Protein AF-A0A8J6M506-F1 (afdb_monomer)

Nearest PDB structures (foldseek):
  3pdk-assembly1_B  TM=7.468E-01  e=1.713E-12  Bacillus anthracis
  7olh-assembly1_B  TM=7.366E-01  e=2.379E-11  Bacillus subtilis subsp. subtilis str. 168
  1tuo-assembly1_A  TM=7.810E-01  e=6.161E-11  Thermus thermophilus
  5kl0-assembly1_A  TM=7.463E-01  e=9.641E-11  Xanthomonas citri pv. citri str. 306
  4hjh-assembly1_A  TM=6.359E-01  e=2.889E-07  Brucella melitensis bv. 1 str. 16M

Organism: NCBI:txid2763047

Foldseek 3Di:
DQLLLLLLQVCQVQAEEEEEEALPPPCPVSSVSSCNSSQQNLGEYEYENPQQFLLSQLVVLQVVQPQWYWYFYPVPDTDIFIAGNLSDGDDPVRVVVSVVSSVDPRDGGDHGHDYDYDYDPPLPVLLVLLVVLAADADADFDPAQEEEQQDDGSLSVSLQSNSVSNVHDYHNDDDAQHKYWYADDRQQFIWIAWNHRHTQDRLLLLLLLLLLCLVRVVQEAEAACVSHVQNQVLQVVSNHHYHHPVPNPPVSVNRHSVQSLNGGNSSSSSNLSSVCRRYVDTPVVSSVSTDDPPDDD

Sequence (297 aa):
MEKLAQLGFVLARRGRVGLARTPDGAGEDLVRACAGGVAAAGGRAELFPNLTSPVEGSWAARRWGLPALLFFDTEGPPRLHLFDRLGLPFAPEALGRLKEALSQPPAAGAEGGAWTVRHIPEGLWAGETARQLALGRSGPPWRHRQAAVPGDRGADRDLGRVLSALGWQVEERWRPGIPAFFTARGGFCLLAQDETGAPIPPERLLALVALIEMENGGGIVALPSVRAPWAAPAALCYGGQVLALERDGERARRLYAARPWLWSAPAAAGRICARMAASGERLSTLAGLVPQRAGTK

Solvent-accessible surface area (backbone atoms only — not comparable to full-atom values): 15334 Å² total; per-residue (Å²): 102,69,71,39,17,47,48,21,28,63,48,19,79,66,37,49,30,35,35,33,27,33,66,86,61,54,51,54,68,56,46,51,34,18,41,51,16,9,15,28,54,52,15,40,25,40,36,28,71,69,42,51,27,52,44,54,45,19,50,48,13,31,75,72,56,22,53,33,22,38,30,36,39,54,93,63,82,75,42,80,46,50,19,23,39,61,23,42,69,60,51,71,69,60,47,48,56,50,53,57,60,67,72,47,79,83,75,87,66,42,87,82,32,49,75,45,81,47,82,69,65,85,60,52,67,22,47,55,48,28,65,70,41,65,68,85,88,78,53,69,76,59,91,74,50,55,36,15,35,60,47,86,49,44,30,24,49,47,25,41,43,17,32,41,58,63,69,30,51,68,33,68,59,74,54,84,75,31,36,30,42,39,50,38,83,52,14,54,32,43,40,39,24,24,31,86,64,52,77,47,56,46,42,53,54,51,25,46,49,51,49,55,41,36,75,71,70,50,44,58,51,33,44,56,55,89,58,29,74,60,32,48,66,57,24,53,80,68,74,24,44,62,32,34,46,90,73,51,44,70,65,16,48,52,52,32,53,74,37,53,42,81,54,29,16,32,42,30,52,35,39,52,51,39,50,28,43,36,70,73,49,51,62,57,60,57,52,63,78,48,81,74,81,80,73,81,125

Mean predicted aligned error: 5.85 Å

Structure (mmCIF, N/CA/C/O backbone):
data_AF-A0A8J6M506-F1
#
_entry.id   AF-A0A8J6M506-F1
#
loop_
_atom_site.group_PDB
_atom_site.id
_atom_site.type_symbol
_atom_site.label_atom_id
_atom_site.label_alt_id
_atom_site.label_comp_id
_atom_site.label_asym_id
_atom_site.label_entity_id
_atom_site.label_seq_id
_atom_site.pdbx_PDB_ins_code
_atom_site.Cartn_x
_atom_site.Cartn_y
_atom_site.Cartn_z
_atom_site.occupancy
_atom_site.B_iso_or_equiv
_atom_site.auth_seq_id
_atom_site.auth_comp_id
_atom_site.auth_asym_id
_atom_site.auth_atom_id
_atom_site.pdbx_PDB_model_num
ATOM 1 N N . MET A 1 1 ? 22.101 12.128 -14.067 1.00 81.38 1 MET A N 1
ATOM 2 C CA . MET A 1 1 ? 21.364 11.671 -15.265 1.00 81.38 1 MET A CA 1
ATOM 3 C C . MET A 1 1 ? 21.894 10.345 -15.793 1.00 81.38 1 MET A C 1
ATOM 5 O O . MET A 1 1 ? 21.128 9.396 -15.843 1.00 81.38 1 MET A O 1
ATOM 9 N N . GLU A 1 2 ? 23.193 10.220 -16.069 1.00 85.31 2 GLU A N 1
ATOM 10 C CA . GLU A 1 2 ? 23.813 8.984 -16.586 1.00 85.31 2 GLU A CA 1
ATOM 11 C C . GLU A 1 2 ? 23.528 7.720 -15.748 1.00 85.31 2 GLU A C 1
ATOM 13 O O . GLU A 1 2 ? 23.028 6.730 -16.275 1.00 85.31 2 GLU A O 1
ATOM 18 N N . LYS A 1 3 ? 23.702 7.780 -14.418 1.00 89.38 3 LYS A N 1
ATOM 19 C CA . LYS A 1 3 ? 23.373 6.651 -13.520 1.00 89.38 3 LYS A CA 1
ATOM 20 C C . LYS A 1 3 ? 21.902 6.215 -13.574 1.00 89.38 3 LYS A C 1
ATOM 22 O O . LYS A 1 3 ? 21.607 5.054 -13.311 1.00 89.38 3 LYS A O 1
ATOM 27 N N . LEU A 1 4 ? 20.974 7.120 -13.899 1.00 91.50 4 LEU A N 1
ATOM 28 C CA . LEU A 1 4 ? 19.551 6.783 -14.039 1.00 91.50 4 LEU A CA 1
ATOM 29 C C . LEU A 1 4 ? 19.264 6.099 -15.373 1.00 91.50 4 LEU A C 1
ATOM 31 O O . LEU A 1 4 ? 18.500 5.139 -15.402 1.00 91.50 4 LEU A O 1
ATOM 35 N N . ALA A 1 5 ? 19.917 6.533 -16.452 1.00 92.06 5 ALA A N 1
ATOM 36 C CA . ALA A 1 5 ? 19.870 5.818 -17.722 1.00 92.06 5 ALA A CA 1
ATOM 37 C C . ALA A 1 5 ? 20.460 4.406 -17.572 1.00 92.06 5 ALA A C 1
ATOM 39 O O . ALA A 1 5 ? 19.829 3.422 -17.948 1.00 92.06 5 ALA A O 1
ATOM 40 N N . GLN A 1 6 ? 21.609 4.269 -16.908 1.00 93.31 6 GLN A N 1
ATOM 41 C CA . GLN A 1 6 ? 22.188 2.957 -16.620 1.00 93.31 6 GLN A CA 1
ATOM 42 C C . GLN A 1 6 ? 21.270 2.090 -15.744 1.00 93.31 6 GLN A C 1
ATOM 44 O O . GLN A 1 6 ? 21.128 0.893 -15.987 1.00 93.31 6 GLN A O 1
ATOM 49 N N . LEU A 1 7 ? 20.602 2.682 -14.750 1.00 94.62 7 LEU A N 1
ATOM 50 C CA . LEU A 1 7 ? 19.608 1.985 -13.937 1.00 94.62 7 LEU A CA 1
ATOM 51 C C . LEU A 1 7 ? 18.464 1.431 -14.793 1.00 94.62 7 LEU A C 1
ATOM 53 O O . LEU A 1 7 ? 18.146 0.246 -14.682 1.00 94.62 7 LEU A O 1
ATOM 57 N N . GLY A 1 8 ? 17.893 2.254 -15.674 1.00 94.25 8 GLY A N 1
ATOM 58 C CA . GLY A 1 8 ? 16.881 1.816 -16.633 1.00 94.25 8 GLY A CA 1
ATOM 59 C C . GLY A 1 8 ? 17.377 0.674 -17.520 1.00 94.25 8 GLY A C 1
ATOM 60 O O . GLY A 1 8 ? 16.713 -0.356 -17.637 1.00 94.25 8 GLY A O 1
ATOM 61 N N . PHE A 1 9 ? 18.592 0.806 -18.052 1.00 93.50 9 PHE A N 1
ATOM 62 C CA . PHE A 1 9 ? 19.234 -0.201 -18.895 1.00 93.50 9 PHE A CA 1
ATOM 63 C C . PHE A 1 9 ? 19.391 -1.553 -18.180 1.00 93.50 9 PHE A C 1
ATOM 65 O O . PHE A 1 9 ? 19.024 -2.606 -18.704 1.00 93.50 9 PHE A O 1
ATOM 72 N N . VAL A 1 10 ? 19.891 -1.546 -16.940 1.00 94.12 10 VAL A N 1
ATOM 73 C CA . VAL A 1 10 ? 20.062 -2.765 -16.133 1.00 94.12 10 VAL A CA 1
ATOM 74 C C . VAL A 1 10 ? 18.712 -3.400 -15.788 1.00 94.12 10 VAL A C 1
ATOM 76 O O . VAL A 1 10 ? 18.588 -4.627 -15.760 1.00 94.12 10 VAL A O 1
ATOM 79 N N . LEU A 1 11 ? 17.690 -2.590 -15.509 1.00 94.38 11 LEU A N 1
ATOM 80 C CA . LEU A 1 11 ? 16.358 -3.080 -15.159 1.00 94.38 11 LEU A CA 1
ATOM 81 C C . LEU A 1 11 ? 15.598 -3.655 -16.351 1.00 94.38 11 LEU A C 1
ATOM 83 O O . LEU A 1 11 ? 14.856 -4.615 -16.157 1.00 94.38 11 LEU A O 1
ATOM 87 N N . ALA A 1 12 ? 15.827 -3.152 -17.564 1.00 92.81 12 ALA A N 1
ATOM 88 C CA . ALA A 1 12 ? 15.213 -3.670 -18.786 1.00 92.81 12 ALA A CA 1
ATOM 89 C C . ALA A 1 12 ? 15.485 -5.167 -19.012 1.00 92.81 12 ALA A C 1
ATOM 91 O O . ALA A 1 12 ? 14.628 -5.887 -19.519 1.00 92.81 12 ALA A O 1
ATOM 92 N N . ARG A 1 13 ? 16.630 -5.678 -18.535 1.00 88.44 13 ARG A N 1
ATOM 93 C CA . ARG A 1 13 ? 16.960 -7.117 -18.561 1.00 88.44 13 ARG A CA 1
ATOM 94 C C . ARG A 1 13 ? 15.989 -7.983 -17.750 1.00 88.44 13 ARG A C 1
ATOM 96 O O . ARG A 1 13 ? 15.942 -9.192 -17.937 1.00 88.44 13 ARG A O 1
ATOM 103 N N . ARG A 1 14 ? 15.224 -7.382 -16.831 1.00 85.88 14 ARG A N 1
ATOM 104 C CA . ARG A 1 14 ? 14.188 -8.057 -16.032 1.00 85.88 14 ARG A CA 1
ATOM 105 C C . ARG A 1 14 ? 12.814 -8.045 -16.709 1.00 85.88 14 ARG A C 1
ATOM 107 O O . ARG A 1 14 ? 11.896 -8.672 -16.186 1.00 85.88 14 ARG A O 1
ATOM 114 N N . GLY A 1 15 ? 12.662 -7.347 -17.836 1.00 89.50 15 GLY A N 1
ATOM 115 C CA . GLY A 1 15 ? 11.413 -7.204 -18.580 1.00 89.50 15 GLY A CA 1
ATOM 116 C C . GLY A 1 15 ? 10.903 -5.762 -18.603 1.00 89.50 15 GLY A C 1
ATOM 117 O O . GLY A 1 15 ? 11.676 -4.813 -18.706 1.00 89.50 15 GLY A O 1
ATOM 118 N N . ARG A 1 16 ? 9.576 -5.600 -18.531 1.00 93.81 16 ARG A N 1
ATOM 119 C CA . ARG A 1 16 ? 8.918 -4.283 -18.539 1.00 93.81 16 ARG A CA 1
ATOM 120 C C . ARG A 1 16 ? 9.270 -3.492 -17.279 1.00 93.81 16 ARG A C 1
ATOM 122 O O . ARG A 1 16 ? 9.215 -4.043 -16.180 1.00 93.81 16 ARG A O 1
ATOM 129 N N . VAL A 1 17 ? 9.575 -2.208 -17.438 1.00 97.12 17 VAL A N 1
ATOM 130 C CA . VAL A 1 17 ? 9.920 -1.315 -16.323 1.00 97.12 17 VAL A CA 1
ATOM 131 C C . VAL A 1 17 ? 8.854 -0.235 -16.195 1.00 97.12 17 VAL A C 1
ATOM 133 O O . VAL A 1 17 ? 8.647 0.544 -17.121 1.00 97.12 17 VAL A O 1
ATOM 136 N N . GLY A 1 18 ? 8.1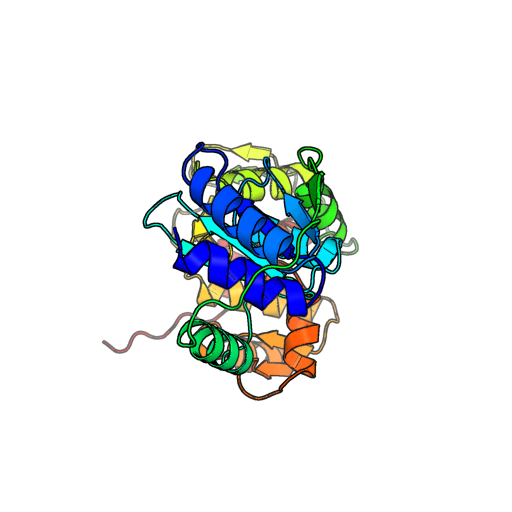74 -0.194 -15.052 1.00 97.75 18 GLY A N 1
ATOM 137 C CA . GLY A 1 18 ? 7.272 0.899 -14.704 1.00 97.75 18 GLY A CA 1
ATOM 138 C C . GLY A 1 18 ? 8.052 2.110 -14.212 1.00 97.75 18 GLY A C 1
ATOM 139 O O . GLY A 1 18 ? 8.976 1.959 -13.415 1.00 97.75 18 GLY A O 1
ATOM 140 N N . LEU A 1 19 ? 7.679 3.303 -14.657 1.00 97.69 19 LEU A N 1
ATOM 141 C CA . LEU A 1 19 ? 8.293 4.557 -14.238 1.00 97.69 19 LEU A CA 1
ATOM 142 C C . LEU A 1 19 ? 7.203 5.543 -13.839 1.00 97.69 19 LEU A C 1
ATOM 144 O O . LEU A 1 19 ? 6.271 5.794 -14.599 1.00 97.69 19 LEU A O 1
ATOM 148 N N . ALA A 1 20 ? 7.335 6.095 -12.645 1.00 96.69 20 ALA A N 1
ATOM 149 C CA . ALA A 1 20 ? 6.381 7.008 -12.049 1.00 96.69 20 ALA A CA 1
ATOM 150 C C . ALA A 1 20 ? 7.114 8.088 -11.263 1.00 96.69 20 ALA A C 1
ATOM 152 O O . ALA A 1 20 ? 8.260 7.906 -10.845 1.00 96.69 20 ALA A O 1
ATOM 153 N N . ARG A 1 21 ? 6.431 9.196 -11.025 1.00 94.69 21 ARG A N 1
ATOM 154 C CA . ARG A 1 21 ? 6.917 10.284 -10.184 1.00 94.69 21 ARG A CA 1
ATOM 155 C C . ARG A 1 21 ? 5.759 10.899 -9.424 1.00 94.69 21 ARG A C 1
ATOM 157 O O . ARG A 1 21 ? 4.606 10.724 -9.815 1.00 94.69 21 ARG A O 1
ATOM 164 N N . THR A 1 22 ? 6.087 11.675 -8.406 1.00 91.81 22 THR A N 1
ATOM 165 C CA . THR A 1 22 ? 5.151 12.626 -7.819 1.00 91.81 22 THR A CA 1
ATOM 166 C C . THR A 1 22 ? 4.571 13.561 -8.908 1.00 91.81 22 THR A C 1
ATOM 168 O O . THR A 1 22 ? 5.284 13.945 -9.844 1.00 91.81 22 THR A O 1
ATOM 171 N N . PRO A 1 23 ? 3.280 13.947 -8.838 1.00 86.62 23 PRO A N 1
ATOM 172 C CA . PRO A 1 23 ? 2.633 14.780 -9.860 1.00 86.62 23 PRO A CA 1
ATOM 173 C C . PRO A 1 23 ? 3.100 16.243 -9.956 1.00 86.62 23 PRO A C 1
ATOM 175 O O . PRO A 1 23 ? 2.664 16.938 -10.867 1.00 86.62 23 PRO A O 1
ATOM 178 N N . ASP A 1 24 ? 3.990 16.710 -9.081 1.00 82.00 24 ASP A N 1
ATOM 179 C CA . ASP A 1 24 ? 4.471 18.103 -8.975 1.00 82.00 24 ASP A CA 1
ATOM 180 C C . ASP A 1 24 ? 5.353 18.579 -10.154 1.00 82.00 24 ASP A C 1
ATOM 182 O O . ASP A 1 24 ? 5.778 19.731 -10.198 1.00 82.00 24 ASP A O 1
ATOM 186 N N . GLY A 1 25 ? 5.637 17.695 -11.114 1.00 71.88 25 GLY A N 1
ATOM 187 C CA . GLY A 1 25 ? 6.499 17.959 -12.268 1.00 71.88 25 GLY A CA 1
ATOM 188 C C . GLY A 1 25 ? 7.984 17.753 -11.971 1.00 71.88 25 GLY A C 1
ATOM 189 O O . GLY A 1 25 ? 8.774 17.560 -12.899 1.00 71.88 25 GLY A O 1
ATOM 190 N N . ALA A 1 26 ? 8.369 17.701 -10.695 1.00 80.44 26 ALA A N 1
ATOM 191 C CA . ALA A 1 26 ? 9.720 17.365 -10.303 1.00 80.44 26 ALA A CA 1
ATOM 192 C C . ALA A 1 26 ? 9.977 15.879 -10.606 1.00 80.44 26 ALA A C 1
ATOM 194 O O . ALA A 1 26 ? 9.163 14.993 -10.358 1.00 80.44 26 ALA A O 1
ATOM 195 N N . GLY A 1 27 ? 11.120 15.591 -11.224 1.00 84.38 27 GLY A N 1
ATOM 196 C CA . GLY A 1 27 ? 11.485 14.224 -11.596 1.00 84.38 27 GLY A CA 1
ATOM 197 C C . GLY A 1 27 ? 11.044 13.771 -12.989 1.00 84.38 27 GLY A C 1
ATOM 198 O O . GLY A 1 27 ? 11.353 12.639 -13.355 1.00 84.38 27 GLY A O 1
ATOM 199 N N . GLU A 1 28 ? 10.404 14.625 -13.797 1.00 89.50 28 GLU A N 1
ATOM 200 C CA . GLU A 1 28 ? 10.092 14.316 -15.205 1.00 89.50 28 GLU A CA 1
ATOM 201 C C . GLU A 1 28 ? 11.362 13.946 -15.989 1.00 89.50 28 GLU A C 1
ATOM 203 O O . GLU A 1 28 ? 11.417 12.909 -16.652 1.00 89.50 28 GLU A O 1
ATOM 208 N N . ASP A 1 29 ? 12.429 14.728 -15.824 1.00 91.56 29 ASP A N 1
ATOM 209 C CA . ASP A 1 29 ? 13.726 14.435 -16.434 1.00 91.56 29 ASP A CA 1
ATOM 210 C C . ASP A 1 29 ? 14.308 13.107 -15.928 1.00 91.56 29 ASP A C 1
ATOM 212 O O . ASP A 1 29 ? 14.870 12.335 -16.705 1.00 91.56 29 ASP A O 1
ATOM 216 N N . LEU A 1 30 ? 14.133 12.791 -14.639 1.00 92.94 30 LEU A N 1
ATOM 217 C CA . LEU A 1 30 ? 14.613 11.539 -14.040 1.00 92.94 30 LEU A CA 1
ATOM 218 C C . LEU A 1 30 ? 13.893 10.326 -14.646 1.00 92.94 30 LEU A C 1
ATOM 220 O O . LEU A 1 30 ? 14.539 9.331 -14.989 1.00 92.94 30 LEU A O 1
ATOM 224 N N . VAL A 1 31 ? 12.572 10.436 -14.827 1.00 94.31 31 VAL A N 1
ATOM 225 C CA . VAL A 1 31 ? 11.744 9.443 -15.520 1.00 94.31 31 VAL A CA 1
ATOM 226 C C . VAL A 1 31 ? 12.216 9.281 -16.961 1.00 94.31 31 VAL A C 1
ATOM 228 O O . VAL A 1 31 ? 12.482 8.155 -17.378 1.00 94.31 31 VAL A O 1
ATOM 231 N N . ARG A 1 32 ? 12.394 10.380 -17.705 1.00 92.38 32 ARG A N 1
ATOM 232 C CA . ARG A 1 32 ? 12.842 10.348 -19.107 1.00 92.38 32 ARG A CA 1
ATOM 233 C C . ARG A 1 32 ? 14.228 9.739 -19.267 1.00 92.38 32 ARG A C 1
ATOM 235 O O . ARG A 1 32 ? 14.414 8.906 -20.148 1.00 92.38 32 ARG A O 1
ATOM 242 N N . ALA A 1 33 ? 15.180 10.088 -18.404 1.00 93.56 33 ALA A N 1
ATOM 243 C CA . ALA A 1 33 ? 16.519 9.505 -18.429 1.00 93.56 33 ALA A CA 1
ATOM 244 C C . ALA A 1 33 ? 16.484 7.995 -18.184 1.00 93.56 33 ALA A C 1
ATOM 246 O O . ALA A 1 33 ? 17.113 7.234 -18.919 1.00 93.56 33 ALA A O 1
ATOM 247 N N . CYS A 1 34 ? 15.716 7.551 -17.186 1.00 95.06 34 CYS A N 1
ATOM 248 C CA . CYS A 1 34 ? 15.547 6.129 -16.911 1.00 95.06 34 CYS A CA 1
ATOM 249 C C . CYS A 1 34 ? 14.865 5.409 -18.083 1.00 95.06 34 CYS A C 1
ATOM 251 O O . CYS A 1 34 ? 15.326 4.355 -18.515 1.00 95.06 34 CYS A O 1
ATOM 253 N N . ALA A 1 35 ? 13.815 6.002 -18.652 1.00 94.44 35 ALA A N 1
ATOM 254 C CA . ALA A 1 35 ? 13.093 5.437 -19.782 1.00 94.44 35 ALA A CA 1
ATOM 255 C C . ALA A 1 35 ? 13.963 5.344 -21.043 1.00 94.44 35 ALA A C 1
ATOM 257 O O . ALA A 1 35 ? 13.924 4.327 -21.730 1.00 94.44 35 ALA A O 1
ATOM 258 N N . GLY A 1 36 ? 14.801 6.352 -21.304 1.00 92.00 36 GLY A N 1
ATOM 259 C CA . GLY A 1 36 ? 15.803 6.319 -22.370 1.00 92.00 36 GLY A CA 1
ATOM 260 C C . GLY A 1 36 ? 16.810 5.187 -22.170 1.00 92.00 36 GLY A C 1
ATOM 261 O O . GLY A 1 36 ? 17.117 4.464 -23.110 1.00 92.00 36 GLY A O 1
ATOM 262 N N . GLY A 1 37 ? 17.242 4.954 -20.929 1.00 92.75 37 GLY A N 1
ATOM 263 C CA . GLY A 1 37 ? 18.063 3.801 -20.566 1.00 92.75 37 GLY A CA 1
ATOM 264 C C . GLY A 1 37 ? 17.389 2.451 -20.814 1.00 92.75 37 GLY A C 1
ATOM 265 O O . GLY A 1 37 ? 18.001 1.540 -21.367 1.00 92.75 37 GLY A O 1
ATOM 266 N N . VAL A 1 38 ? 16.110 2.326 -20.443 1.00 94.56 38 VAL A N 1
ATOM 267 C CA . VAL A 1 38 ? 15.300 1.133 -20.742 1.00 94.56 38 VAL A CA 1
ATOM 268 C C . VAL A 1 38 ? 15.200 0.921 -22.251 1.00 94.56 38 VAL A C 1
ATOM 270 O O . VAL A 1 38 ? 15.385 -0.200 -22.723 1.00 94.56 38 VAL A O 1
ATOM 273 N N . ALA A 1 39 ? 14.936 1.989 -23.005 1.00 91.25 39 ALA A N 1
ATOM 274 C CA . ALA A 1 39 ? 14.801 1.924 -24.450 1.00 91.25 39 ALA A CA 1
ATOM 275 C C . ALA A 1 39 ? 16.125 1.542 -25.133 1.00 91.25 39 ALA A C 1
ATOM 277 O O . ALA A 1 39 ? 16.133 0.686 -26.013 1.00 91.25 39 ALA A O 1
ATOM 278 N N . ALA A 1 40 ? 17.248 2.091 -24.665 1.00 90.62 40 ALA A N 1
ATOM 279 C CA . ALA A 1 40 ? 18.587 1.746 -25.135 1.00 90.62 40 ALA A CA 1
ATOM 280 C C . ALA A 1 40 ? 18.975 0.288 -24.835 1.00 90.62 40 ALA A C 1
ATOM 282 O O . ALA A 1 40 ? 19.872 -0.247 -25.466 1.00 90.62 40 ALA A O 1
ATOM 283 N N . ALA A 1 41 ? 18.321 -0.390 -23.892 1.00 90.75 41 ALA A N 1
ATOM 284 C CA . ALA A 1 41 ? 18.497 -1.829 -23.679 1.00 90.75 41 ALA A CA 1
ATOM 285 C C . ALA A 1 41 ? 17.589 -2.697 -24.575 1.00 90.75 41 ALA A C 1
ATOM 287 O O . ALA A 1 41 ? 17.525 -3.910 -24.373 1.00 90.75 41 ALA A O 1
ATOM 288 N N . GLY A 1 42 ? 16.827 -2.098 -25.501 1.00 88.81 42 GLY A N 1
ATOM 289 C CA . GLY A 1 42 ? 15.757 -2.776 -26.245 1.00 88.81 42 GLY A CA 1
ATOM 290 C C . GLY A 1 42 ? 14.546 -3.145 -25.373 1.00 88.81 42 GLY A C 1
ATOM 291 O O . GLY A 1 42 ? 13.715 -3.968 -25.757 1.00 88.81 42 GLY A O 1
ATOM 292 N N . GLY A 1 43 ? 14.454 -2.573 -24.169 1.00 90.50 43 GLY A N 1
ATOM 293 C CA . GLY A 1 43 ? 13.386 -2.829 -23.212 1.00 90.50 43 GLY A CA 1
ATOM 294 C C . GLY A 1 43 ? 12.095 -2.069 -23.516 1.00 90.50 43 GLY A C 1
ATOM 295 O O . GLY A 1 43 ? 11.996 -1.276 -24.454 1.00 90.50 43 GLY A O 1
ATOM 296 N N . ARG A 1 44 ? 11.086 -2.299 -22.666 1.00 93.19 44 ARG A N 1
ATOM 297 C CA . ARG A 1 44 ? 9.798 -1.592 -22.705 1.00 93.19 44 ARG A CA 1
ATOM 298 C C . ARG A 1 44 ? 9.576 -0.822 -21.409 1.00 93.19 44 ARG A C 1
ATOM 300 O O . ARG A 1 44 ? 9.511 -1.435 -20.339 1.00 93.19 44 ARG A O 1
ATOM 307 N N . ALA A 1 45 ? 9.435 0.495 -21.515 1.00 95.31 45 ALA A N 1
ATOM 308 C CA . ALA A 1 45 ? 9.095 1.362 -20.390 1.00 95.31 45 ALA A CA 1
ATOM 309 C C . ALA A 1 45 ? 7.583 1.652 -20.361 1.00 95.31 45 ALA A C 1
ATOM 311 O O . ALA A 1 45 ? 7.005 2.050 -21.371 1.00 95.31 45 ALA A O 1
ATOM 312 N N . GLU A 1 46 ? 6.941 1.486 -19.206 1.00 96.25 46 GLU A N 1
ATOM 313 C CA . GLU A 1 46 ? 5.559 1.923 -18.966 1.00 96.25 46 GLU A CA 1
ATOM 314 C C . GLU A 1 46 ? 5.586 3.168 -18.067 1.00 96.25 46 GLU A C 1
ATOM 316 O O . GLU A 1 46 ? 5.975 3.086 -16.904 1.00 96.25 46 GLU A O 1
ATOM 321 N N . LEU A 1 47 ? 5.208 4.326 -18.610 1.00 96.25 47 LEU A N 1
ATOM 322 C CA . LEU A 1 47 ? 5.165 5.597 -17.890 1.00 96.25 47 LEU A CA 1
ATOM 323 C C . LEU A 1 47 ? 3.801 5.778 -17.224 1.00 96.25 47 LEU A C 1
ATOM 325 O O . LEU A 1 47 ? 2.770 5.673 -17.886 1.00 96.25 47 LEU A O 1
ATOM 329 N N . PHE A 1 48 ? 3.806 6.105 -15.938 1.00 95.88 48 PHE A N 1
ATOM 330 C CA . PHE A 1 48 ? 2.619 6.348 -15.127 1.00 95.88 48 PHE A CA 1
ATOM 331 C C . PHE A 1 48 ? 2.621 7.807 -14.646 1.00 95.88 48 PHE A C 1
ATOM 333 O O . PHE A 1 48 ? 3.133 8.096 -13.562 1.00 95.88 48 PHE A O 1
ATOM 340 N N . PRO A 1 49 ? 2.099 8.752 -15.449 1.00 92.44 49 PRO A N 1
ATOM 341 C CA . PRO A 1 49 ? 2.255 10.183 -15.188 1.00 92.44 49 PRO A CA 1
ATOM 342 C C . PRO A 1 49 ? 1.378 10.700 -14.042 1.00 92.44 49 PRO A C 1
ATOM 344 O O . PRO A 1 49 ? 1.614 11.797 -13.548 1.00 92.44 49 PRO A O 1
ATOM 347 N N . ASN A 1 50 ? 0.350 9.945 -13.650 1.00 92.38 50 ASN A N 1
ATOM 348 C CA . ASN A 1 50 ? -0.695 10.410 -12.745 1.00 92.38 50 ASN A CA 1
ATOM 349 C C . ASN A 1 50 ? -0.823 9.587 -11.457 1.00 92.38 50 ASN A C 1
ATOM 351 O O . ASN A 1 50 ? -1.854 9.674 -10.795 1.00 92.38 50 ASN A O 1
ATOM 355 N N . LEU A 1 51 ? 0.203 8.805 -11.105 1.00 94.00 51 LEU A N 1
ATOM 356 C CA . LEU A 1 51 ? 0.273 8.205 -9.773 1.00 94.00 51 LEU A CA 1
ATOM 357 C C . LEU A 1 51 ? 0.589 9.289 -8.747 1.00 94.00 51 LEU A C 1
ATOM 359 O O . LEU A 1 51 ? 1.498 10.093 -8.944 1.00 94.00 51 LEU A O 1
ATOM 363 N N . THR A 1 52 ? -0.150 9.309 -7.646 1.00 91.19 52 THR A N 1
ATOM 364 C CA . THR A 1 52 ? -0.063 10.380 -6.653 1.00 91.19 52 THR A CA 1
ATOM 365 C C . THR A 1 52 ? 0.934 10.093 -5.547 1.00 91.19 52 THR A C 1
ATOM 367 O O . THR A 1 52 ? 1.393 11.035 -4.908 1.00 91.19 52 THR A O 1
ATOM 370 N N . SER A 1 53 ? 1.291 8.830 -5.305 1.00 94.12 53 SER A N 1
ATOM 371 C CA . SER A 1 53 ? 2.145 8.456 -4.175 1.00 94.12 53 SER A CA 1
ATOM 372 C C . SER A 1 53 ? 2.967 7.177 -4.396 1.00 94.12 53 SER A C 1
ATOM 374 O O . SER A 1 53 ? 2.596 6.318 -5.205 1.00 94.12 53 SER A O 1
ATOM 376 N N . PRO A 1 54 ? 4.062 6.976 -3.630 1.00 96.00 54 PRO A N 1
ATOM 377 C CA . PRO A 1 54 ? 4.844 5.740 -3.691 1.00 96.00 54 PRO A CA 1
ATOM 378 C C . PRO A 1 54 ? 4.040 4.472 -3.377 1.00 96.00 54 PRO A C 1
ATOM 380 O O . PRO A 1 54 ? 4.262 3.430 -3.993 1.00 96.00 54 PRO A O 1
ATOM 383 N N . VAL A 1 55 ? 3.104 4.532 -2.427 1.00 96.25 55 VAL A N 1
ATOM 384 C CA . VAL A 1 55 ? 2.238 3.395 -2.078 1.00 96.25 55 VAL A CA 1
ATOM 385 C C . VAL A 1 55 ? 1.244 3.044 -3.194 1.00 96.25 55 VAL A C 1
ATOM 387 O O . VAL A 1 55 ? 0.978 1.861 -3.411 1.00 96.25 55 VAL A O 1
ATOM 390 N N . GLU A 1 56 ? 0.772 4.024 -3.969 1.00 95.75 56 GLU A N 1
ATOM 391 C CA . GLU A 1 56 ? 0.003 3.751 -5.186 1.00 95.75 56 GLU A CA 1
ATOM 392 C C . GLU A 1 56 ? 0.896 3.104 -6.256 1.00 95.75 56 GLU A C 1
ATOM 394 O O . GLU A 1 56 ? 0.494 2.137 -6.902 1.00 95.75 56 GLU A O 1
ATOM 399 N N . GLY A 1 57 ? 2.152 3.549 -6.380 1.00 96.50 57 GLY A N 1
ATOM 400 C CA . GLY A 1 57 ? 3.165 2.901 -7.223 1.00 96.50 57 GLY A CA 1
ATOM 401 C C . GLY A 1 57 ? 3.417 1.434 -6.856 1.00 96.50 57 GLY A C 1
ATOM 402 O O . GLY A 1 57 ? 3.537 0.580 -7.735 1.00 96.50 57 GLY A O 1
ATOM 403 N N . SER A 1 58 ? 3.426 1.112 -5.563 1.00 96.94 58 SER A N 1
ATOM 404 C CA . SER A 1 58 ? 3.489 -0.267 -5.064 1.00 96.94 58 SER A CA 1
ATOM 405 C C . SER A 1 58 ? 2.276 -1.099 -5.509 1.00 96.94 58 SER A C 1
ATOM 407 O O . SER A 1 58 ? 2.445 -2.200 -6.045 1.00 96.94 58 SER A O 1
ATOM 409 N N . TRP A 1 59 ? 1.056 -0.566 -5.372 1.00 96.19 59 TRP A N 1
ATOM 410 C CA . TRP A 1 59 ? -0.151 -1.221 -5.891 1.00 96.19 59 TRP A CA 1
ATOM 411 C C . TRP A 1 59 ? -0.096 -1.401 -7.413 1.00 96.19 59 TRP A C 1
ATOM 413 O O . TRP A 1 59 ? -0.397 -2.491 -7.903 1.00 96.19 59 TRP A O 1
ATOM 423 N N . ALA A 1 60 ? 0.346 -0.382 -8.152 1.00 96.38 60 ALA A N 1
ATOM 424 C CA . ALA A 1 60 ? 0.484 -0.420 -9.602 1.00 96.38 60 ALA A CA 1
ATOM 425 C C . ALA A 1 60 ? 1.436 -1.541 -10.047 1.00 96.38 60 ALA A C 1
ATOM 427 O O . ALA A 1 60 ? 1.083 -2.371 -10.890 1.00 96.38 60 ALA A O 1
ATOM 428 N N . ALA A 1 61 ? 2.613 -1.630 -9.423 1.00 96.75 61 ALA A N 1
ATOM 429 C CA . ALA A 1 61 ? 3.590 -2.675 -9.709 1.00 96.75 61 ALA A CA 1
ATOM 430 C C . ALA A 1 61 ? 2.979 -4.080 -9.587 1.00 96.75 61 ALA A C 1
ATOM 432 O O . ALA A 1 61 ? 3.122 -4.902 -10.495 1.00 96.75 61 ALA A O 1
ATOM 433 N N . ARG A 1 62 ? 2.217 -4.325 -8.511 1.00 95.38 62 ARG A N 1
ATOM 434 C CA . ARG A 1 62 ? 1.505 -5.590 -8.285 1.00 95.38 62 ARG A CA 1
ATOM 435 C C . ARG A 1 62 ? 0.375 -5.811 -9.291 1.00 95.38 62 ARG A C 1
ATOM 437 O O . ARG A 1 62 ? 0.258 -6.904 -9.838 1.00 95.38 62 ARG A O 1
ATOM 444 N N . ARG A 1 63 ? -0.456 -4.796 -9.542 1.00 94.38 63 ARG A N 1
ATOM 445 C CA . ARG A 1 63 ? -1.631 -4.879 -10.424 1.00 94.38 63 ARG A CA 1
ATOM 446 C C . ARG A 1 63 ? -1.266 -5.293 -11.844 1.00 94.38 63 ARG A C 1
ATOM 448 O O . ARG A 1 63 ? -1.960 -6.116 -12.433 1.00 94.38 63 ARG A O 1
ATOM 455 N N . TRP A 1 64 ? -0.190 -4.728 -12.383 1.00 94.75 64 TRP A N 1
ATOM 456 C CA . TRP A 1 64 ? 0.272 -5.023 -13.743 1.00 94.75 64 TRP A CA 1
ATOM 457 C C . TRP A 1 64 ? 1.386 -6.077 -13.797 1.00 94.75 64 TRP A C 1
ATOM 459 O O . TRP A 1 64 ? 1.892 -6.377 -14.882 1.00 94.75 64 TRP A O 1
ATOM 469 N N . GLY A 1 65 ? 1.755 -6.659 -12.649 1.00 95.00 65 GLY A N 1
ATOM 470 C CA . GLY A 1 65 ? 2.798 -7.679 -12.547 1.00 95.00 65 GLY A CA 1
ATOM 471 C C . GLY A 1 65 ? 4.148 -7.194 -13.077 1.00 95.00 65 GLY A C 1
ATOM 472 O O . GLY A 1 65 ? 4.849 -7.946 -13.756 1.00 95.00 65 GLY A O 1
ATOM 473 N N . LEU A 1 66 ? 4.488 -5.926 -12.831 1.00 96.25 66 LEU A N 1
ATOM 474 C CA . LEU A 1 66 ? 5.709 -5.307 -13.337 1.00 96.25 66 LEU A CA 1
ATOM 475 C C . LEU A 1 66 ? 6.927 -5.868 -12.589 1.00 96.25 66 LEU A C 1
ATOM 477 O O . LEU A 1 66 ? 6.986 -5.757 -11.366 1.00 96.25 66 LEU A O 1
ATOM 481 N N . PRO A 1 67 ? 7.928 -6.442 -13.283 1.00 95.50 67 PRO A N 1
ATOM 482 C CA . PRO A 1 67 ? 9.152 -6.928 -12.642 1.00 95.50 67 PRO A CA 1
ATOM 483 C C . PRO A 1 67 ? 9.894 -5.858 -11.835 1.00 95.50 67 PRO A C 1
ATOM 485 O O . PRO A 1 67 ? 10.544 -6.185 -10.840 1.00 95.50 67 PRO A O 1
ATOM 488 N N . ALA A 1 68 ? 9.798 -4.601 -12.273 1.00 97.06 68 ALA A N 1
ATOM 489 C CA . ALA A 1 68 ? 10.317 -3.434 -11.582 1.00 97.06 68 ALA A CA 1
ATOM 490 C C . ALA A 1 68 ? 9.411 -2.224 -11.846 1.00 97.06 68 ALA A C 1
ATOM 492 O O . ALA A 1 68 ? 9.085 -1.945 -13.000 1.00 97.06 68 ALA A O 1
ATOM 493 N N . LEU A 1 69 ? 9.060 -1.484 -10.797 1.00 97.88 69 LEU A N 1
ATOM 494 C CA . LEU A 1 69 ? 8.504 -0.136 -10.898 1.00 97.88 69 LEU A CA 1
ATOM 495 C C . LEU A 1 69 ? 9.351 0.828 -10.073 1.00 97.88 69 LEU A C 1
ATOM 497 O O . LEU A 1 69 ? 9.647 0.556 -8.908 1.00 97.88 69 LEU A O 1
ATOM 501 N N . LEU A 1 70 ? 9.738 1.943 -10.686 1.00 97.56 70 LEU A N 1
ATOM 502 C CA . LEU A 1 70 ? 10.476 3.019 -10.042 1.00 97.56 70 LEU A CA 1
ATOM 503 C C . LEU A 1 70 ? 9.526 4.179 -9.803 1.00 97.56 70 LEU A C 1
ATOM 505 O O . LEU A 1 70 ? 8.872 4.639 -10.736 1.00 97.56 70 LEU A O 1
ATOM 509 N N . PHE A 1 71 ? 9.485 4.653 -8.564 1.00 97.06 71 PHE A N 1
ATOM 510 C CA . PHE A 1 71 ? 8.748 5.853 -8.199 1.00 97.06 71 PHE A CA 1
ATOM 511 C C . PHE A 1 71 ? 9.728 6.905 -7.682 1.00 97.06 71 PHE A C 1
ATOM 513 O O . PHE A 1 71 ? 10.401 6.687 -6.669 1.00 97.06 71 PHE A O 1
ATOM 520 N N . PHE A 1 72 ? 9.819 8.026 -8.394 1.00 95.69 72 PHE A N 1
ATOM 521 C CA . PHE A 1 72 ? 10.580 9.200 -7.980 1.00 95.69 72 PHE A CA 1
ATOM 522 C C . PHE A 1 72 ? 9.705 10.059 -7.066 1.00 95.69 72 PHE A C 1
ATOM 524 O O . PHE A 1 72 ? 8.813 10.760 -7.534 1.00 95.69 72 PHE A O 1
ATOM 531 N N . ASP A 1 73 ? 9.943 9.953 -5.762 1.00 93.81 73 ASP A N 1
ATOM 532 C CA . ASP A 1 73 ? 9.230 10.713 -4.743 1.00 93.81 73 ASP A CA 1
ATOM 533 C C . ASP A 1 73 ? 9.964 12.025 -4.472 1.00 93.81 73 ASP A C 1
ATOM 535 O O . ASP A 1 73 ? 11.091 12.024 -3.968 1.00 93.81 73 ASP A O 1
ATOM 539 N N . THR A 1 74 ? 9.329 13.133 -4.830 1.00 90.00 74 THR A N 1
ATOM 540 C CA . THR A 1 74 ? 9.808 14.502 -4.599 1.00 90.00 74 THR A CA 1
ATOM 541 C C . THR A 1 74 ? 8.972 15.244 -3.555 1.00 90.00 74 THR A C 1
ATOM 543 O O . THR A 1 74 ? 9.284 16.388 -3.230 1.00 90.00 74 THR A O 1
ATOM 546 N N . GLU A 1 75 ? 7.966 14.592 -2.950 1.00 84.50 75 GLU A N 1
ATOM 547 C CA . GLU A 1 75 ? 7.175 15.148 -1.845 1.00 84.50 75 GLU A CA 1
ATOM 548 C C . GLU A 1 75 ? 7.996 15.092 -0.533 1.00 84.50 75 GLU A C 1
ATOM 550 O O . GLU A 1 75 ? 7.793 14.270 0.367 1.00 84.50 75 GLU A O 1
ATOM 555 N N . GLY A 1 76 ? 8.967 16.001 -0.409 1.00 82.12 76 GLY A N 1
ATOM 556 C CA . GLY A 1 76 ? 9.929 16.080 0.694 1.00 82.12 76 GLY A CA 1
ATOM 557 C C . GLY A 1 76 ? 11.364 15.815 0.223 1.00 82.12 76 GLY A C 1
ATOM 558 O O . GLY A 1 76 ? 11.708 16.154 -0.906 1.00 82.12 76 GLY A O 1
ATOM 559 N N . PRO A 1 77 ? 12.242 15.234 1.068 1.00 85.38 77 PRO A N 1
ATOM 560 C CA . PRO A 1 77 ? 13.581 14.851 0.633 1.00 85.38 77 PRO A CA 1
ATOM 561 C C . PRO A 1 77 ? 13.493 13.840 -0.523 1.00 85.38 77 PRO A C 1
ATOM 563 O O . PRO A 1 77 ? 12.891 12.783 -0.307 1.00 85.38 77 PRO A O 1
ATOM 566 N N . PRO A 1 78 ? 14.098 14.115 -1.696 1.00 88.75 78 PRO A N 1
ATOM 567 C CA . PRO A 1 78 ? 13.960 13.266 -2.872 1.00 88.75 78 PRO A CA 1
ATOM 568 C C . PRO A 1 78 ? 14.376 11.818 -2.611 1.00 88.75 78 PRO A C 1
ATOM 570 O O . PRO A 1 78 ? 15.457 11.552 -2.074 1.00 88.75 78 PRO A O 1
ATOM 573 N N . ARG A 1 79 ? 13.528 10.866 -3.004 1.00 92.00 79 ARG A N 1
ATOM 574 C CA . ARG A 1 79 ? 13.758 9.427 -2.829 1.00 92.00 79 ARG A CA 1
ATOM 575 C C . ARG A 1 79 ? 13.385 8.658 -4.082 1.00 92.00 79 ARG A C 1
ATOM 577 O O . ARG A 1 79 ? 12.445 8.990 -4.793 1.00 92.00 79 ARG A O 1
ATOM 584 N N . LEU A 1 80 ? 14.114 7.573 -4.316 1.00 94.06 80 LEU A N 1
ATOM 585 C CA . LEU A 1 80 ? 13.772 6.592 -5.333 1.00 94.06 80 LEU A CA 1
ATOM 586 C C . LEU A 1 80 ? 13.248 5.330 -4.657 1.00 94.06 80 LEU A C 1
ATOM 588 O O . LEU A 1 80 ? 13.975 4.667 -3.915 1.00 94.06 80 LEU A O 1
ATOM 592 N N . HIS A 1 81 ? 12.000 4.983 -4.944 1.00 95.50 81 HIS A N 1
ATOM 593 C CA . HIS A 1 81 ? 11.402 3.726 -4.517 1.00 95.50 81 HIS A CA 1
ATOM 594 C C . HIS A 1 81 ? 11.490 2.703 -5.648 1.00 95.50 81 HIS A C 1
ATOM 596 O O . HIS A 1 81 ? 11.202 3.029 -6.797 1.00 95.50 81 HIS A O 1
ATOM 602 N N . LEU A 1 82 ? 11.877 1.467 -5.321 1.00 96.69 82 LEU A N 1
ATOM 603 C CA . LEU A 1 82 ? 11.934 0.350 -6.264 1.00 96.69 82 LEU A CA 1
ATOM 604 C C . LEU A 1 82 ? 11.024 -0.773 -5.776 1.00 96.69 82 LEU A C 1
ATOM 606 O O . LEU A 1 82 ? 11.302 -1.382 -4.739 1.00 96.69 82 LEU A O 1
ATOM 610 N N . PHE A 1 83 ? 9.972 -1.056 -6.538 1.00 97.31 83 PHE A N 1
ATOM 611 C CA . PHE A 1 83 ? 8.993 -2.096 -6.234 1.00 97.31 83 PHE A CA 1
ATOM 612 C C . PHE A 1 83 ? 9.112 -3.262 -7.202 1.00 97.31 83 PHE A C 1
ATOM 614 O O . PHE A 1 83 ? 9.295 -3.065 -8.403 1.00 97.31 83 PHE A O 1
ATOM 621 N N . ASP A 1 84 ? 9.014 -4.477 -6.675 1.00 95.75 84 ASP A N 1
ATOM 622 C CA . ASP A 1 84 ? 8.990 -5.700 -7.468 1.00 95.75 84 ASP A CA 1
ATOM 623 C C . ASP A 1 84 ? 7.569 -6.059 -7.936 1.00 95.75 84 ASP A C 1
ATOM 625 O O . ASP A 1 84 ? 6.595 -5.349 -7.681 1.00 95.75 84 ASP A O 1
ATOM 629 N N . ARG A 1 85 ? 7.441 -7.225 -8.579 1.00 95.44 85 ARG A N 1
ATOM 630 C CA . ARG A 1 85 ? 6.162 -7.757 -9.079 1.00 95.44 85 ARG A CA 1
ATOM 631 C C . ARG A 1 85 ? 5.098 -8.001 -8.006 1.00 95.44 85 ARG A C 1
ATOM 633 O O . ARG A 1 85 ? 3.935 -8.187 -8.344 1.00 95.44 85 ARG A O 1
ATOM 640 N N . LEU A 1 86 ? 5.486 -8.079 -6.733 1.00 95.06 86 LEU A N 1
ATOM 641 C CA . LEU A 1 86 ? 4.561 -8.213 -5.608 1.00 95.06 86 LEU A CA 1
ATOM 642 C C . LEU A 1 86 ? 4.124 -6.843 -5.070 1.00 95.06 86 LEU A C 1
ATOM 644 O O . LEU A 1 86 ? 3.294 -6.787 -4.165 1.00 95.06 86 LEU A O 1
ATOM 648 N N . GLY A 1 87 ? 4.669 -5.753 -5.616 1.00 95.00 87 GLY A N 1
ATOM 649 C CA . GLY A 1 87 ? 4.502 -4.400 -5.101 1.00 95.00 87 GLY A CA 1
ATOM 650 C C . GLY A 1 87 ? 5.373 -4.110 -3.883 1.00 95.00 87 GLY A C 1
ATOM 651 O O . GLY A 1 87 ? 5.246 -3.049 -3.282 1.00 95.00 87 GLY A O 1
ATOM 652 N N . LEU A 1 88 ? 6.262 -5.020 -3.484 1.00 94.31 88 LEU A N 1
ATOM 653 C CA . LEU A 1 88 ? 7.094 -4.832 -2.300 1.00 94.31 88 LEU A CA 1
ATOM 654 C C . LEU A 1 88 ? 8.436 -4.197 -2.674 1.00 94.31 88 LEU A C 1
ATOM 656 O O . LEU A 1 88 ? 8.924 -4.408 -3.787 1.00 94.31 88 LEU A O 1
ATOM 660 N N . PRO A 1 89 ? 9.087 -3.467 -1.747 1.00 93.31 89 PRO A N 1
ATOM 661 C CA . PRO A 1 89 ? 10.453 -3.011 -1.953 1.00 93.31 89 PRO A CA 1
ATOM 662 C C . PRO A 1 89 ? 11.369 -4.170 -2.344 1.00 93.31 89 PRO A C 1
ATOM 664 O O . PRO A 1 89 ? 11.226 -5.283 -1.819 1.00 93.31 89 PRO A O 1
ATOM 667 N N . PHE A 1 90 ? 12.312 -3.917 -3.250 1.00 92.38 90 PHE A N 1
ATOM 668 C CA . PHE A 1 90 ? 13.302 -4.921 -3.643 1.00 92.38 90 PHE A CA 1
ATOM 669 C C . PHE A 1 90 ? 13.981 -5.535 -2.412 1.00 92.38 90 PHE A C 1
ATOM 671 O O . PHE A 1 90 ? 14.365 -4.829 -1.478 1.00 92.38 90 PHE A O 1
ATOM 678 N N . ALA A 1 91 ? 14.138 -6.860 -2.427 1.00 88.62 91 ALA A N 1
ATOM 679 C CA . ALA A 1 91 ? 14.868 -7.567 -1.382 1.00 88.62 91 ALA A CA 1
ATOM 680 C C . ALA A 1 91 ? 16.341 -7.100 -1.327 1.00 88.62 91 ALA A C 1
ATOM 682 O O . ALA A 1 91 ? 16.886 -6.710 -2.371 1.00 88.62 91 ALA A O 1
ATOM 683 N N . PRO A 1 92 ? 17.002 -7.148 -0.155 1.00 88.44 92 PRO A N 1
ATOM 684 C CA . PRO A 1 92 ? 18.390 -6.710 0.004 1.00 88.44 92 PRO A CA 1
ATOM 685 C C . PRO A 1 92 ? 19.353 -7.321 -1.023 1.00 88.44 92 PRO A C 1
ATOM 687 O O . PRO A 1 92 ? 20.187 -6.615 -1.584 1.00 88.44 92 PRO A O 1
ATOM 690 N N . GLU A 1 93 ? 19.181 -8.597 -1.362 1.00 89.50 93 GLU A N 1
ATOM 691 C CA . GLU A 1 93 ? 20.014 -9.324 -2.326 1.00 89.50 93 GLU A CA 1
ATOM 692 C C . GLU A 1 93 ? 19.787 -8.815 -3.758 1.00 89.50 93 GLU A C 1
ATOM 694 O O . GLU A 1 93 ? 20.712 -8.701 -4.565 1.00 89.50 93 GLU A O 1
ATOM 699 N N . ALA A 1 94 ? 18.539 -8.479 -4.101 1.00 89.31 94 ALA A N 1
ATOM 700 C CA . ALA A 1 94 ? 18.209 -7.880 -5.392 1.00 89.31 94 ALA A CA 1
ATOM 701 C C . ALA A 1 94 ? 18.780 -6.459 -5.518 1.00 89.31 94 ALA A C 1
ATOM 703 O O . ALA A 1 94 ? 19.274 -6.106 -6.591 1.00 89.31 94 ALA A O 1
ATOM 704 N N . LEU A 1 95 ? 18.761 -5.679 -4.431 1.00 91.88 95 LEU A N 1
ATOM 705 C CA . LEU A 1 95 ? 19.405 -4.366 -4.363 1.00 91.88 95 LEU A CA 1
ATOM 706 C C . LEU A 1 95 ? 20.931 -4.470 -4.436 1.00 91.88 95 LEU A C 1
ATOM 708 O O . LEU A 1 95 ? 21.544 -3.660 -5.122 1.00 91.88 95 LEU A O 1
ATOM 712 N N . GLY A 1 96 ? 21.542 -5.463 -3.784 1.00 93.19 96 GLY A N 1
ATOM 713 C CA . GLY A 1 96 ? 22.982 -5.727 -3.857 1.00 93.19 96 GLY A CA 1
ATOM 714 C C . GLY A 1 96 ? 23.440 -5.973 -5.294 1.00 93.19 96 GLY A C 1
ATOM 715 O O . GLY A 1 96 ? 24.283 -5.241 -5.802 1.00 93.19 96 GLY A O 1
ATOM 716 N N . ARG A 1 97 ? 22.778 -6.903 -5.997 1.00 91.88 97 ARG A N 1
ATOM 717 C CA . ARG A 1 97 ? 23.044 -7.175 -7.424 1.00 91.88 97 ARG A CA 1
ATOM 718 C C . ARG A 1 97 ? 22.812 -5.961 -8.319 1.00 91.88 97 ARG A C 1
ATOM 720 O O . ARG A 1 97 ? 23.512 -5.772 -9.307 1.00 91.88 97 ARG A O 1
ATOM 727 N N . LEU A 1 98 ? 21.805 -5.145 -8.004 1.00 92.50 98 LEU A N 1
ATOM 728 C CA . LEU A 1 98 ? 21.544 -3.917 -8.750 1.00 92.50 98 LEU A CA 1
ATOM 729 C C . LEU A 1 98 ? 22.665 -2.891 -8.547 1.00 92.50 98 LEU A C 1
ATOM 731 O O . LEU A 1 98 ? 23.122 -2.307 -9.521 1.00 92.50 98 LEU A O 1
ATOM 735 N N . LYS A 1 99 ? 23.125 -2.697 -7.306 1.00 92.81 99 LYS A N 1
ATOM 736 C CA . LYS A 1 99 ? 24.247 -1.806 -6.984 1.00 92.81 99 LYS A CA 1
ATOM 737 C C . LYS A 1 99 ? 25.532 -2.256 -7.670 1.00 92.81 99 LYS A C 1
ATOM 739 O O . LYS A 1 99 ? 26.206 -1.429 -8.264 1.00 92.81 99 LYS A O 1
ATOM 744 N N . GLU A 1 100 ? 25.830 -3.549 -7.635 1.00 92.75 100 GLU A N 1
ATOM 745 C CA . GLU A 1 100 ? 26.994 -4.120 -8.313 1.00 92.75 100 GLU A CA 1
ATOM 746 C C . GLU A 1 100 ? 26.947 -3.880 -9.828 1.00 92.75 100 GLU A C 1
ATOM 748 O O . GLU A 1 100 ? 27.921 -3.410 -10.409 1.00 92.75 100 GLU A O 1
ATOM 753 N N . ALA A 1 101 ? 25.790 -4.104 -10.459 1.00 90.69 101 ALA A N 1
ATOM 754 C CA . ALA A 1 101 ? 25.604 -3.838 -11.884 1.00 90.69 101 ALA A CA 1
ATOM 755 C C . ALA A 1 101 ? 25.737 -2.346 -12.246 1.00 90.69 101 ALA A C 1
ATOM 757 O O . ALA A 1 101 ? 26.187 -2.024 -13.342 1.00 90.69 101 ALA A O 1
ATOM 758 N N . LEU A 1 102 ? 25.361 -1.440 -11.338 1.00 90.94 102 LEU A N 1
ATOM 759 C CA . LEU A 1 102 ? 25.535 0.008 -11.506 1.00 90.94 102 LEU A CA 1
ATOM 760 C C . LEU A 1 102 ? 26.985 0.475 -11.317 1.00 90.94 102 LEU A C 1
ATOM 762 O O . LEU A 1 102 ? 27.315 1.581 -11.733 1.00 90.94 102 LEU A O 1
ATOM 766 N N . SER A 1 103 ? 27.839 -0.331 -10.683 1.00 90.12 103 SER A N 1
ATOM 767 C CA . SER A 1 103 ? 29.272 -0.039 -10.544 1.00 90.12 103 SER A CA 1
ATOM 768 C C . SER A 1 103 ? 30.079 -0.408 -11.791 1.00 90.12 103 SER A C 1
ATOM 770 O O . SER A 1 103 ? 31.225 0.010 -11.916 1.00 90.12 103 SER A O 1
ATOM 772 N N . GLN A 1 104 ? 29.500 -1.195 -12.703 1.00 86.94 104 GLN A N 1
ATOM 773 C CA . GLN A 1 104 ? 30.117 -1.544 -13.982 1.00 86.94 104 GLN A CA 1
ATOM 774 C C . GLN A 1 104 ? 30.015 -0.372 -14.972 1.00 86.94 104 GLN A C 1
ATOM 776 O O . GLN A 1 104 ? 29.107 0.453 -14.835 1.00 86.94 104 GLN A O 1
ATOM 781 N N . PRO A 1 105 ? 30.902 -0.274 -15.978 1.00 81.56 105 PRO A N 1
ATOM 782 C CA . PRO A 1 105 ? 30.777 0.749 -17.011 1.00 81.56 105 PRO A CA 1
ATOM 783 C C . PRO A 1 105 ? 29.449 0.608 -17.781 1.00 81.56 105 PRO A C 1
ATOM 785 O O . PRO A 1 105 ? 28.929 -0.508 -17.913 1.00 81.56 105 PRO A O 1
ATOM 788 N N . PRO A 1 106 ? 28.883 1.715 -18.301 1.00 78.31 106 PRO A N 1
ATOM 789 C CA . PRO A 1 106 ? 27.673 1.671 -19.114 1.00 78.31 106 PRO A CA 1
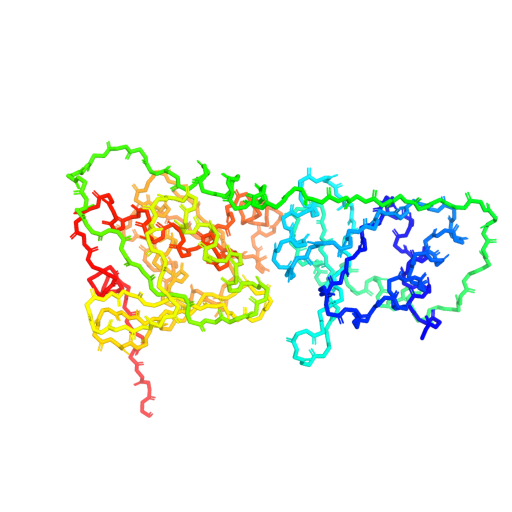ATOM 790 C C . PRO A 1 106 ? 27.868 0.736 -20.311 1.00 78.31 106 PRO A C 1
ATOM 792 O O . PRO A 1 106 ? 28.858 0.836 -21.035 1.00 78.31 106 PRO A O 1
ATOM 795 N N . ALA A 1 107 ? 26.931 -0.189 -20.517 1.00 74.62 107 ALA A N 1
ATOM 796 C CA . ALA A 1 107 ? 26.966 -1.062 -21.685 1.00 74.62 107 ALA A CA 1
ATOM 797 C C . ALA A 1 107 ? 26.499 -0.297 -22.934 1.00 74.62 107 ALA A C 1
ATOM 799 O O . ALA A 1 107 ? 25.676 0.615 -22.837 1.00 74.62 107 ALA A O 1
ATOM 800 N N . ALA A 1 108 ? 26.997 -0.700 -24.105 1.00 73.25 108 ALA A N 1
ATOM 801 C CA . ALA A 1 108 ? 26.521 -0.172 -25.378 1.00 73.25 108 ALA A CA 1
ATOM 802 C C . ALA A 1 108 ? 25.019 -0.462 -25.560 1.00 73.25 108 ALA A C 1
ATOM 804 O O . ALA A 1 108 ? 24.532 -1.539 -25.200 1.00 73.25 108 ALA A O 1
ATOM 805 N N . GLY A 1 109 ? 24.297 0.521 -26.097 1.00 69.50 109 GLY A N 1
ATOM 806 C CA . GLY A 1 109 ?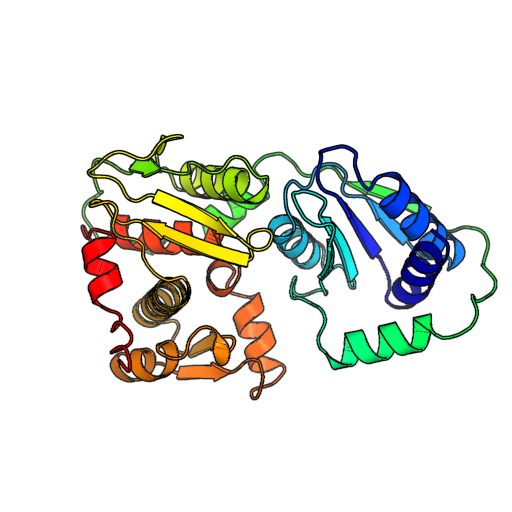 22.868 0.417 -26.368 1.00 69.50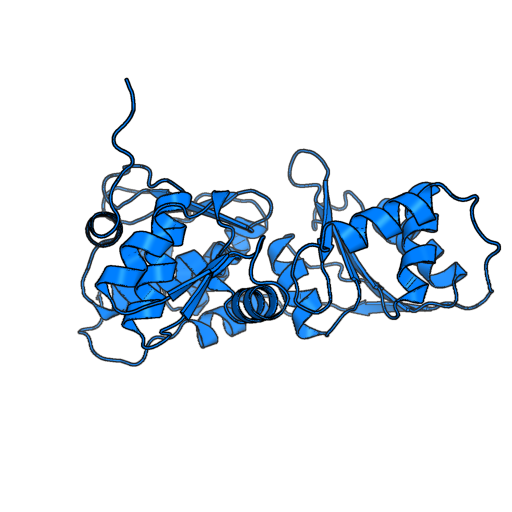 109 GLY A CA 1
ATOM 807 C C . GLY A 1 109 ? 22.554 -0.416 -27.611 1.00 69.50 109 GLY A C 1
ATOM 808 O O . GLY A 1 109 ? 23.347 -0.480 -28.545 1.00 69.50 109 GLY A O 1
ATOM 809 N N . ALA A 1 110 ? 21.372 -1.019 -27.623 1.00 63.47 110 ALA A N 1
ATOM 810 C CA . ALA A 1 110 ? 20.679 -1.470 -28.818 1.00 63.47 110 ALA A CA 1
ATOM 811 C C . ALA A 1 110 ? 19.711 -0.368 -29.288 1.00 63.47 110 ALA A C 1
ATOM 813 O O . ALA A 1 110 ? 19.076 0.305 -28.471 1.00 63.47 110 ALA A O 1
ATOM 814 N N . GLU A 1 111 ? 19.575 -0.187 -30.600 1.00 59.91 111 GLU A N 1
ATOM 815 C CA . GLU A 1 111 ? 18.538 0.681 -31.163 1.00 59.91 111 GLU A CA 1
ATOM 816 C C . GLU A 1 111 ? 17.145 0.042 -30.991 1.00 59.91 111 GLU A C 1
ATOM 818 O O . GLU A 1 111 ? 16.990 -1.173 -31.126 1.00 59.91 111 GLU A O 1
ATOM 823 N N . GLY A 1 112 ? 16.113 0.854 -30.722 1.00 63.72 112 GLY A N 1
ATOM 824 C CA . GLY A 1 112 ? 14.718 0.447 -30.967 1.00 63.72 112 GLY A CA 1
ATOM 825 C C . GLY A 1 112 ? 13.829 0.080 -29.770 1.00 63.72 112 GLY A C 1
ATOM 826 O O . GLY A 1 112 ? 12.810 -0.582 -29.964 1.00 63.72 112 GLY A O 1
ATOM 827 N N . GLY A 1 113 ? 14.139 0.497 -28.539 1.00 67.12 113 GLY A N 1
ATOM 828 C CA . GLY A 1 113 ? 13.186 0.357 -27.429 1.00 67.12 113 GLY A CA 1
ATOM 829 C C . GLY A 1 113 ? 11.989 1.316 -27.517 1.00 67.12 113 GLY A C 1
ATOM 830 O O . GLY A 1 113 ? 12.066 2.382 -28.124 1.00 67.12 113 GLY A O 1
ATOM 831 N N . ALA A 1 114 ? 10.873 0.946 -26.883 1.00 81.75 114 ALA A N 1
ATOM 832 C CA . ALA A 1 114 ? 9.625 1.711 -26.910 1.00 81.75 114 ALA A CA 1
ATOM 833 C C . ALA A 1 114 ? 9.146 2.067 -25.498 1.00 81.75 114 ALA A C 1
ATOM 835 O O . ALA A 1 114 ? 9.333 1.304 -24.543 1.00 81.75 114 ALA A O 1
ATOM 836 N N . TRP A 1 115 ? 8.465 3.206 -25.379 1.00 87.69 115 TRP A N 1
ATOM 837 C CA . TRP A 1 115 ? 7.739 3.584 -24.172 1.00 87.69 115 TRP A CA 1
ATOM 838 C C . TRP A 1 115 ? 6.240 3.712 -24.429 1.00 87.69 115 TRP A C 1
ATOM 840 O O . TRP A 1 115 ? 5.796 4.071 -25.517 1.00 87.69 115 TRP A O 1
ATOM 850 N N . THR A 1 116 ? 5.442 3.407 -23.415 1.00 91.94 116 THR A N 1
ATOM 851 C CA . THR A 1 116 ? 3.988 3.582 -23.450 1.00 91.94 116 THR A CA 1
ATOM 852 C C . THR A 1 116 ? 3.549 4.384 -22.245 1.00 91.94 116 THR A C 1
ATOM 854 O O . THR A 1 116 ? 4.047 4.149 -21.147 1.00 91.94 116 THR A O 1
ATOM 857 N N . VAL A 1 117 ? 2.591 5.286 -22.428 1.00 93.88 117 VAL A N 1
ATOM 858 C CA . VAL A 1 117 ? 1.997 6.055 -21.331 1.00 93.88 117 VAL A CA 1
ATOM 859 C C . VAL A 1 117 ? 0.721 5.364 -20.867 1.00 93.88 117 VAL A C 1
ATOM 861 O O . VAL A 1 117 ? -0.145 5.037 -21.679 1.00 93.88 117 VAL A O 1
ATOM 864 N N . ARG A 1 118 ? 0.587 5.157 -19.557 1.00 94.44 118 ARG A N 1
ATOM 865 C CA . ARG A 1 118 ? -0.586 4.556 -18.927 1.00 94.44 118 ARG A CA 1
ATOM 866 C C . ARG A 1 118 ? -1.170 5.504 -17.887 1.00 94.44 118 ARG A C 1
ATOM 868 O O . ARG A 1 118 ? -0.595 5.694 -16.822 1.00 94.44 118 ARG A O 1
ATOM 875 N N . HIS A 1 119 ? -2.354 6.029 -18.181 1.00 93.06 119 HIS A N 1
ATOM 876 C CA . HIS A 1 119 ? -3.129 6.819 -17.231 1.00 93.06 119 HIS A CA 1
ATOM 877 C C . HIS A 1 119 ? -3.982 5.910 -16.350 1.00 93.06 119 HIS A C 1
ATOM 879 O O . HIS A 1 119 ? -4.680 5.022 -16.847 1.00 93.06 119 HIS A O 1
ATOM 885 N N . ILE A 1 120 ? -3.921 6.133 -15.040 1.00 92.38 120 ILE A N 1
ATOM 886 C CA . ILE A 1 120 ? -4.743 5.414 -14.066 1.00 92.38 120 ILE A CA 1
ATOM 887 C C . ILE A 1 120 ? -6.028 6.207 -13.818 1.00 92.38 120 ILE A C 1
ATOM 889 O O . ILE A 1 120 ? -5.935 7.383 -13.481 1.00 92.38 120 ILE A O 1
ATOM 893 N N . PRO A 1 121 ? -7.225 5.618 -13.978 1.00 92.56 121 PRO A N 1
ATOM 894 C CA . PRO A 1 121 ? -8.458 6.304 -13.615 1.00 92.56 121 PRO A CA 1
ATOM 895 C C . PRO A 1 121 ? -8.424 6.749 -12.152 1.00 92.56 121 PRO A C 1
ATOM 897 O O . PRO A 1 121 ? -8.037 5.971 -11.274 1.00 92.56 121 PRO A O 1
ATOM 900 N N . GLU A 1 122 ? -8.844 7.985 -11.892 1.00 87.12 122 GLU A N 1
ATOM 901 C CA . GLU A 1 122 ? -8.892 8.511 -10.532 1.00 87.12 122 GLU A CA 1
ATOM 902 C C . GLU A 1 122 ? -9.756 7.612 -9.635 1.00 87.12 122 GLU A C 1
ATOM 904 O O . GLU A 1 122 ? -10.818 7.131 -10.030 1.00 87.12 122 GLU A O 1
ATOM 909 N N . GLY A 1 123 ? -9.269 7.335 -8.424 1.00 87.75 123 GLY A N 1
ATOM 910 C CA . GLY A 1 123 ? -9.985 6.514 -7.449 1.00 87.75 123 GLY A CA 1
ATOM 911 C C . GLY A 1 123 ? -10.001 5.008 -7.742 1.00 87.75 123 GLY A C 1
ATOM 912 O O . GLY A 1 123 ? -10.507 4.259 -6.906 1.00 87.75 123 GLY A O 1
ATOM 913 N N . LEU A 1 124 ? -9.416 4.524 -8.850 1.00 93.69 124 LEU A N 1
ATOM 914 C CA . LEU A 1 124 ? -9.372 3.087 -9.166 1.00 93.69 124 LEU A CA 1
ATOM 915 C C . LEU A 1 124 ? -8.723 2.275 -8.039 1.00 93.69 124 LEU A C 1
ATOM 917 O O . LEU A 1 124 ? -9.293 1.284 -7.574 1.00 93.69 124 LEU A O 1
ATOM 921 N N . TRP A 1 125 ? -7.547 2.711 -7.579 1.00 93.19 125 TRP A N 1
ATOM 922 C CA . TRP A 1 125 ? -6.853 2.063 -6.470 1.00 93.19 125 TRP A CA 1
ATOM 923 C C . TRP A 1 125 ? -7.679 2.108 -5.180 1.00 93.19 125 TRP A C 1
ATOM 925 O O . TRP A 1 125 ? -7.835 1.087 -4.500 1.00 93.19 125 TRP A O 1
ATOM 935 N N . ALA A 1 126 ? -8.250 3.271 -4.864 1.00 93.00 126 ALA A N 1
ATOM 936 C CA . ALA A 1 126 ? -9.040 3.467 -3.658 1.00 93.00 126 ALA A CA 1
ATOM 937 C C . ALA A 1 126 ? -10.272 2.551 -3.623 1.00 93.00 126 ALA A C 1
ATOM 939 O O . ALA A 1 126 ? -10.495 1.861 -2.629 1.00 93.00 126 ALA A O 1
ATOM 940 N N . GLY A 1 127 ? -11.021 2.465 -4.726 1.00 91.88 127 GLY A N 1
ATOM 941 C CA . GLY A 1 127 ? -12.187 1.590 -4.846 1.00 91.88 127 GLY A CA 1
ATOM 942 C C . GLY A 1 127 ? -11.836 0.099 -4.812 1.00 91.88 127 GLY A C 1
ATOM 943 O O . GLY A 1 127 ? -12.570 -0.706 -4.240 1.00 91.88 127 GLY A O 1
ATOM 944 N N . GLU A 1 128 ? -10.704 -0.311 -5.389 1.00 93.62 128 GLU A N 1
ATOM 945 C CA . GLU A 1 128 ? -10.206 -1.689 -5.262 1.00 93.62 128 GLU A CA 1
ATOM 946 C C . GLU A 1 128 ? -9.769 -2.044 -3.849 1.00 93.62 128 GLU A C 1
ATOM 948 O O . GLU A 1 128 ? -10.011 -3.161 -3.388 1.00 93.62 128 GLU A O 1
ATOM 953 N N . THR A 1 129 ? -9.130 -1.102 -3.167 1.00 93.06 129 THR A N 1
ATOM 954 C CA . THR A 1 129 ? -8.703 -1.271 -1.781 1.00 93.06 129 THR A CA 1
ATOM 955 C C . THR A 1 129 ? -9.921 -1.349 -0.869 1.00 93.06 129 THR A C 1
ATOM 957 O O . THR A 1 129 ? -10.053 -2.316 -0.127 1.00 93.06 129 THR A O 1
ATOM 960 N N . ALA A 1 130 ? -10.873 -0.421 -0.992 1.00 91.56 130 ALA A N 1
ATOM 961 C CA . ALA A 1 130 ? -12.115 -0.420 -0.221 1.00 91.56 130 ALA A CA 1
ATOM 962 C C . ALA A 1 130 ? -12.901 -1.737 -0.362 1.00 91.56 130 ALA A C 1
ATOM 964 O O . ALA A 1 130 ? -13.338 -2.306 0.638 1.00 91.56 130 ALA A O 1
ATOM 965 N N . ARG A 1 131 ? -13.004 -2.288 -1.582 1.00 89.81 131 ARG A N 1
ATOM 966 C CA . ARG A 1 131 ? -13.655 -3.591 -1.821 1.00 89.81 131 ARG A CA 1
ATOM 967 C C . ARG A 1 131 ? -12.985 -4.753 -1.086 1.00 89.81 131 ARG A C 1
ATOM 969 O O . ARG A 1 131 ? -13.684 -5.649 -0.629 1.00 89.81 131 ARG A O 1
ATOM 976 N N . GLN A 1 132 ? -11.658 -4.743 -0.958 1.00 89.62 132 GLN A N 1
ATOM 977 C CA . GLN A 1 132 ? -10.912 -5.779 -0.230 1.00 89.62 132 GLN A CA 1
ATOM 978 C C . GLN A 1 132 ? -11.038 -5.649 1.295 1.00 89.62 132 GLN A C 1
ATOM 980 O O . GLN A 1 132 ? -10.826 -6.621 2.013 1.00 89.62 132 GLN A O 1
ATOM 985 N N . LEU A 1 133 ? -11.348 -4.451 1.794 1.00 87.25 133 LEU A N 1
ATOM 986 C CA . LEU A 1 133 ? -11.386 -4.149 3.225 1.00 87.25 133 LEU A CA 1
ATOM 987 C C . LEU A 1 133 ? -12.728 -4.464 3.887 1.00 87.25 133 LEU A C 1
ATOM 989 O O . LEU A 1 133 ? -12.782 -4.524 5.118 1.00 87.25 133 LEU A O 1
ATOM 993 N N . ALA A 1 134 ? -13.784 -4.665 3.095 1.00 72.69 134 ALA A N 1
ATOM 994 C CA . ALA A 1 134 ? -15.110 -4.996 3.592 1.00 72.69 134 ALA A CA 1
ATOM 995 C C . ALA A 1 134 ? -15.059 -6.243 4.490 1.00 72.69 134 ALA A C 1
ATOM 997 O O . ALA A 1 134 ? -14.658 -7.327 4.070 1.00 72.69 134 ALA A O 1
ATOM 998 N N . LEU A 1 135 ? -15.461 -6.071 5.747 1.00 68.56 135 LEU A N 1
ATOM 999 C CA . LEU A 1 135 ? -15.647 -7.162 6.694 1.00 68.56 135 LEU A CA 1
ATOM 1000 C C . LEU A 1 135 ? -17.047 -7.755 6.505 1.00 68.56 135 LEU A C 1
ATOM 1002 O O . LEU A 1 135 ? -18.015 -7.014 6.313 1.00 68.56 135 LEU A O 1
ATOM 1006 N N . GLY A 1 136 ? -17.154 -9.087 6.539 1.00 55.34 136 GLY A N 1
ATOM 1007 C CA . GLY A 1 136 ? -18.447 -9.774 6.576 1.00 55.34 136 GLY A CA 1
ATOM 1008 C C . GLY A 1 136 ? -19.299 -9.233 7.730 1.00 55.34 136 GLY A C 1
ATOM 1009 O O . GLY A 1 136 ? -18.793 -8.981 8.819 1.00 55.34 136 GLY A O 1
ATOM 1010 N N . ARG A 1 137 ? -20.582 -8.966 7.465 1.00 48.69 137 ARG A N 1
ATOM 1011 C CA . ARG A 1 137 ? -21.497 -8.275 8.388 1.00 48.69 137 ARG A CA 1
ATOM 1012 C C . ARG A 1 137 ? -21.737 -9.062 9.681 1.00 48.69 137 ARG A C 1
ATOM 1014 O O . ARG A 1 137 ? -22.216 -10.186 9.602 1.00 48.69 137 ARG A O 1
ATOM 1021 N N . SER A 1 138 ? -21.632 -8.381 10.823 1.00 44.09 138 SER A N 1
ATOM 1022 C CA . SER A 1 138 ? -22.549 -8.537 11.967 1.00 44.09 138 SER A CA 1
ATOM 1023 C C . SER A 1 138 ? -22.331 -7.414 12.989 1.00 44.09 138 SER A C 1
ATOM 1025 O O . SER A 1 138 ? -21.577 -7.566 13.944 1.00 44.09 138 SER A O 1
ATOM 1027 N N . GLY A 1 139 ? -22.988 -6.273 12.783 1.00 51.25 139 GLY A N 1
ATOM 1028 C CA . GLY A 1 139 ? -23.044 -5.201 13.773 1.00 51.25 139 GLY A CA 1
ATOM 1029 C C . GLY A 1 139 ? -24.016 -4.097 13.366 1.00 51.25 139 GLY A C 1
ATOM 1030 O O . GLY A 1 139 ? -24.270 -3.924 12.166 1.00 51.25 139 GLY A O 1
ATOM 1031 N N . PRO A 1 140 ? -24.613 -3.374 14.331 1.00 52.03 140 PRO A N 1
ATOM 1032 C CA . PRO A 1 140 ? -25.472 -2.245 14.016 1.00 52.03 140 PRO A CA 1
ATOM 1033 C C . PRO A 1 140 ? -24.658 -1.193 13.247 1.00 52.03 140 PRO A C 1
ATOM 1035 O O . PRO A 1 140 ? -23.511 -0.922 13.603 1.00 52.03 140 PRO A O 1
ATOM 1038 N N . PRO A 1 141 ? -25.213 -0.587 12.184 1.00 55.75 141 PRO A N 1
ATOM 1039 C CA . PRO A 1 141 ? -24.497 0.433 11.438 1.00 55.75 141 PRO A CA 1
ATOM 1040 C C . PRO A 1 141 ? -24.164 1.603 12.368 1.00 55.75 141 PRO A C 1
ATOM 1042 O O . PRO A 1 141 ? -25.066 2.255 12.898 1.00 55.75 141 PRO A O 1
ATOM 1045 N N . TRP A 1 142 ? -22.872 1.898 12.540 1.00 53.56 142 TRP A N 1
ATOM 1046 C CA . TRP A 1 142 ? -22.446 3.183 13.092 1.00 53.56 142 TRP A CA 1
ATOM 1047 C C . TRP A 1 142 ? -23.123 4.309 12.312 1.00 53.56 142 TRP A C 1
ATOM 1049 O O . TRP A 1 142 ? -22.952 4.415 11.095 1.00 53.56 142 TRP A O 1
ATOM 1059 N N . ARG A 1 143 ? -23.895 5.139 13.022 1.00 58.19 143 ARG A N 1
ATOM 1060 C CA . ARG A 1 143 ? -24.715 6.208 12.430 1.00 58.19 143 ARG A CA 1
ATOM 1061 C C . ARG A 1 143 ? -23.892 7.418 11.966 1.00 58.19 143 ARG A C 1
ATOM 1063 O O . ARG A 1 143 ? -24.390 8.199 11.166 1.00 58.19 143 ARG A O 1
ATOM 1070 N N . HIS A 1 144 ? -22.633 7.530 12.402 1.00 66.50 144 HIS A N 1
ATOM 1071 C CA . HIS A 1 144 ? -21.720 8.619 12.040 1.00 66.50 144 HIS A CA 1
ATOM 1072 C C . HIS A 1 144 ? -20.320 8.069 11.733 1.00 66.50 144 HIS A C 1
ATOM 1074 O O . HIS A 1 144 ? -19.516 7.845 12.633 1.00 66.50 144 HIS A O 1
ATOM 1080 N N . ARG A 1 145 ? -20.038 7.812 10.452 1.00 85.62 145 ARG A N 1
ATOM 1081 C CA . ARG A 1 145 ? -18.727 7.350 9.970 1.00 85.62 145 ARG A CA 1
ATOM 1082 C C . ARG A 1 145 ? -17.880 8.556 9.589 1.00 85.62 145 ARG A C 1
ATOM 1084 O O . ARG A 1 145 ? -17.816 8.897 8.415 1.00 85.62 145 ARG A O 1
ATOM 1091 N N . GLN A 1 146 ? -17.301 9.231 10.574 1.00 94.31 146 GLN A N 1
ATOM 1092 C CA . GLN A 1 146 ? -16.459 10.406 10.345 1.00 94.31 146 GLN A CA 1
ATOM 1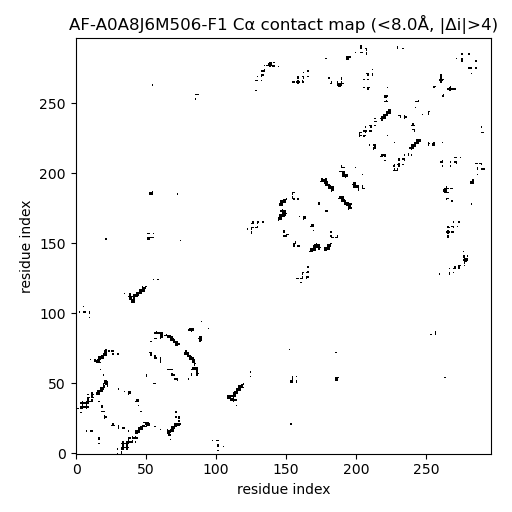093 C C . GLN A 1 146 ? -15.026 10.140 10.784 1.00 94.31 146 GLN A C 1
ATOM 1095 O O . GLN A 1 146 ? -14.796 9.603 11.865 1.00 94.31 146 GLN A O 1
ATOM 1100 N N . ALA A 1 147 ? -14.071 10.534 9.951 1.00 96.94 147 ALA A N 1
ATOM 1101 C CA . ALA A 1 147 ? -12.653 10.519 10.280 1.00 96.94 147 ALA A CA 1
ATOM 1102 C C . ALA A 1 147 ? -11.977 11.732 9.645 1.00 96.94 147 ALA A C 1
ATOM 1104 O O . ALA A 1 147 ? -12.369 12.171 8.566 1.00 96.94 147 ALA A O 1
ATOM 1105 N N . ALA A 1 148 ? -10.954 12.261 10.300 1.00 98.06 148 ALA A N 1
ATOM 1106 C CA . ALA A 1 148 ? -10.157 13.343 9.751 1.00 98.06 148 ALA A CA 1
ATOM 1107 C C . ALA A 1 148 ? -8.935 12.805 9.000 1.00 98.06 148 ALA A C 1
ATOM 1109 O O . ALA A 1 148 ? -8.276 11.868 9.457 1.00 98.06 148 ALA A O 1
ATOM 1110 N N . VAL A 1 149 ? -8.602 13.442 7.881 1.00 98.12 149 VAL A N 1
ATOM 1111 C CA . VAL A 1 149 ? -7.350 13.236 7.145 1.00 98.12 149 VAL A CA 1
ATOM 1112 C C . VAL A 1 149 ? -6.750 14.609 6.855 1.00 98.12 149 VAL A C 1
ATOM 1114 O O . VAL A 1 149 ? -6.996 15.173 5.794 1.00 98.12 149 VAL A O 1
ATOM 1117 N N . PRO A 1 150 ? -6.010 15.192 7.815 1.00 94.56 150 PRO A N 1
ATOM 1118 C CA . PRO A 1 150 ? -5.540 16.570 7.680 1.00 94.56 150 PRO A CA 1
ATOM 1119 C C . PRO A 1 150 ? -4.309 16.755 6.789 1.00 94.56 150 PRO A C 1
ATOM 1121 O O . PRO A 1 150 ? -3.905 17.888 6.543 1.00 94.56 150 PRO A O 1
ATOM 1124 N N . GLY A 1 151 ? -3.664 15.665 6.366 1.00 90.88 151 GLY A N 1
ATOM 1125 C CA . GLY A 1 151 ? -2.506 15.728 5.478 1.00 90.88 151 GLY A CA 1
ATOM 1126 C C . GLY A 1 151 ? -2.902 16.058 4.038 1.00 90.88 151 GLY A C 1
ATOM 1127 O O . GLY A 1 151 ? -3.965 15.661 3.567 1.00 90.88 151 GLY A O 1
ATOM 1128 N N . ASP A 1 152 ? -2.022 16.757 3.328 1.00 88.56 152 ASP A N 1
ATOM 1129 C CA . ASP A 1 152 ? -2.245 17.236 1.962 1.00 88.56 152 ASP A CA 1
ATOM 1130 C C . ASP A 1 152 ? -1.374 16.530 0.914 1.00 88.56 152 ASP A C 1
ATOM 1132 O O . ASP A 1 152 ? -1.558 16.755 -0.284 1.00 88.56 152 ASP A O 1
ATOM 1136 N N . ARG A 1 153 ? -0.455 15.651 1.331 1.00 91.12 153 ARG A N 1
ATOM 1137 C CA . ARG A 1 153 ? 0.435 14.892 0.440 1.00 91.12 153 ARG A CA 1
ATOM 1138 C C . ARG A 1 153 ? -0.332 13.864 -0.381 1.00 91.12 153 ARG A C 1
ATOM 1140 O O . ARG A 1 153 ? -1.438 13.455 -0.024 1.00 91.12 153 ARG A O 1
ATOM 1147 N N . GLY A 1 154 ? 0.270 13.374 -1.463 1.00 91.50 154 GLY A N 1
ATOM 1148 C CA . GLY A 1 154 ? -0.346 12.379 -2.340 1.00 91.50 154 GLY A CA 1
ATOM 1149 C C . GLY A 1 154 ? -0.871 11.153 -1.597 1.00 91.50 154 GLY A C 1
ATOM 1150 O O . GLY A 1 154 ? -2.016 10.759 -1.797 1.00 91.50 154 GLY A O 1
ATOM 1151 N N . ALA A 1 155 ? -0.080 10.613 -0.668 1.00 93.81 155 ALA A N 1
ATOM 1152 C CA . ALA A 1 155 ? -0.480 9.454 0.127 1.00 93.81 155 ALA A CA 1
ATOM 1153 C C . ALA A 1 155 ? -1.630 9.750 1.114 1.00 93.81 155 ALA A C 1
ATOM 1155 O O . ALA A 1 155 ? -2.432 8.854 1.385 1.00 93.81 155 ALA A O 1
ATOM 1156 N N . ASP A 1 156 ? -1.745 10.981 1.625 1.00 95.75 156 ASP A N 1
ATOM 1157 C CA . ASP A 1 156 ? -2.860 11.399 2.484 1.00 95.75 156 ASP A CA 1
ATOM 1158 C C . ASP A 1 156 ? -4.148 11.559 1.670 1.00 95.75 156 ASP A C 1
ATOM 1160 O O . ASP A 1 156 ? -5.202 11.066 2.074 1.00 95.75 156 ASP A O 1
ATOM 1164 N N . ARG A 1 157 ? -4.055 12.135 0.463 1.00 94.00 157 ARG A N 1
ATOM 1165 C CA . ARG A 1 157 ? -5.179 12.179 -0.487 1.00 94.00 157 ARG A CA 1
ATOM 1166 C C . ARG A 1 157 ? -5.674 10.773 -0.825 1.00 94.00 157 ARG A C 1
ATOM 1168 O O . ARG A 1 157 ? -6.879 10.528 -0.847 1.00 94.00 157 ARG A O 1
ATOM 1175 N N . ASP A 1 158 ? -4.760 9.827 -1.022 1.00 94.81 158 ASP A N 1
ATOM 1176 C CA . ASP A 1 158 ? -5.114 8.429 -1.269 1.00 94.81 158 ASP A CA 1
ATOM 1177 C C . ASP A 1 158 ? -5.768 7.756 -0.054 1.00 94.81 158 ASP A C 1
ATOM 1179 O O . ASP A 1 158 ? -6.732 7.002 -0.212 1.00 94.81 158 ASP A O 1
ATOM 1183 N N . LEU A 1 159 ? -5.317 8.076 1.164 1.00 97.00 159 LEU A N 1
ATOM 1184 C CA . LEU A 1 159 ? -5.977 7.659 2.403 1.00 97.00 159 LEU A CA 1
ATOM 1185 C C . LEU A 1 159 ? -7.418 8.179 2.460 1.00 97.00 159 LEU A C 1
ATOM 1187 O O . LEU A 1 159 ? -8.344 7.386 2.652 1.00 97.00 159 LEU A O 1
ATOM 1191 N N . GLY A 1 160 ? -7.624 9.477 2.227 1.00 96.62 160 GLY A N 1
ATOM 1192 C CA . GLY A 1 160 ? -8.953 10.091 2.193 1.00 96.62 160 GLY A CA 1
ATOM 1193 C C . GLY A 1 160 ? -9.873 9.454 1.147 1.00 96.62 160 GLY A C 1
ATOM 1194 O O . GLY A 1 160 ? -11.032 9.149 1.438 1.00 96.62 160 GLY A O 1
ATOM 1195 N N . ARG A 1 161 ? -9.356 9.155 -0.051 1.00 95.62 161 ARG A N 1
ATOM 1196 C CA . ARG A 1 161 ? -10.110 8.459 -1.108 1.00 95.62 161 ARG A CA 1
ATOM 1197 C C . ARG A 1 161 ? -10.502 7.037 -0.707 1.00 95.62 161 ARG A C 1
ATOM 1199 O O . ARG A 1 161 ? -11.635 6.638 -0.966 1.00 95.62 161 ARG A O 1
ATOM 1206 N N . VAL A 1 162 ? -9.609 6.271 -0.068 1.00 96.44 162 VAL A N 1
ATOM 1207 C CA . VAL A 1 162 ? -9.925 4.914 0.424 1.00 96.44 162 VAL A CA 1
ATOM 1208 C C . VAL A 1 162 ? -11.033 4.960 1.475 1.00 96.44 162 VAL A C 1
ATOM 1210 O O . VAL A 1 162 ? -11.986 4.187 1.384 1.00 96.44 162 VAL A O 1
ATOM 1213 N N . LEU A 1 163 ? -10.945 5.876 2.444 1.00 95.69 163 LEU A N 1
ATOM 1214 C CA . LEU A 1 163 ? -11.980 6.039 3.470 1.00 95.69 163 LEU A CA 1
ATOM 1215 C C . LEU A 1 163 ? -13.319 6.480 2.860 1.00 95.69 163 LEU A C 1
ATOM 1217 O O . LEU A 1 163 ? -14.359 5.897 3.172 1.00 95.69 163 LEU A O 1
ATOM 1221 N N . SER A 1 164 ? -13.292 7.429 1.924 1.00 94.56 164 SER A N 1
ATOM 1222 C CA . SER A 1 164 ? -14.487 7.878 1.198 1.00 94.56 164 SER A CA 1
ATOM 1223 C C . SER A 1 164 ? -15.135 6.735 0.411 1.00 94.56 164 SER A C 1
ATOM 1225 O O . SER A 1 164 ? -16.343 6.528 0.495 1.00 94.56 164 SER A O 1
ATOM 1227 N N . ALA A 1 165 ? -14.334 5.917 -0.282 1.00 93.31 165 ALA A N 1
ATOM 1228 C CA . ALA A 1 165 ? -14.809 4.737 -1.007 1.00 93.31 165 ALA A CA 1
ATOM 1229 C C . ALA A 1 165 ? -15.376 3.639 -0.083 1.00 93.31 165 ALA A C 1
ATOM 1231 O O . ALA A 1 165 ? -16.219 2.850 -0.508 1.00 93.31 165 ALA A O 1
ATOM 1232 N N . LEU A 1 166 ? -14.957 3.597 1.188 1.00 90.94 166 LEU A N 1
ATOM 1233 C CA . LEU A 1 166 ? -15.551 2.755 2.236 1.00 90.94 166 LEU A CA 1
ATOM 1234 C C . LEU A 1 166 ? -16.854 3.329 2.824 1.00 90.94 166 LEU A C 1
ATOM 1236 O O . LEU A 1 166 ? -17.494 2.682 3.660 1.00 90.94 166 LEU A O 1
ATOM 1240 N N . GLY A 1 167 ? -17.256 4.533 2.412 1.00 90.69 167 GLY A N 1
ATOM 1241 C CA . GLY A 1 167 ? -18.441 5.225 2.910 1.00 90.69 167 GLY A CA 1
ATOM 1242 C C . GLY A 1 167 ? -18.215 5.964 4.229 1.00 90.69 167 GLY A C 1
ATOM 1243 O O . GLY A 1 167 ? -19.156 6.098 5.013 1.00 90.69 167 GLY A O 1
ATOM 1244 N N . TRP A 1 168 ? -16.982 6.392 4.506 1.00 93.25 168 TRP A N 1
ATOM 1245 C CA . TRP A 1 168 ? -16.688 7.346 5.575 1.00 93.25 168 TRP A CA 1
ATOM 1246 C C . TRP A 1 168 ? -16.738 8.774 5.034 1.00 93.25 168 TRP A C 1
ATOM 1248 O O . TRP A 1 168 ? -16.242 9.057 3.948 1.00 93.25 168 TRP A O 1
ATOM 1258 N N . GLN A 1 169 ? -17.310 9.683 5.814 1.00 95.00 169 GLN A N 1
ATOM 1259 C CA . GLN A 1 169 ? -17.181 11.114 5.602 1.00 95.00 169 GLN A CA 1
ATOM 1260 C C . GLN A 1 169 ? -15.800 11.550 6.102 1.00 95.00 169 GLN A C 1
ATOM 1262 O O . GLN A 1 169 ? -15.482 11.407 7.285 1.00 95.00 169 GLN A O 1
ATOM 1267 N N . VAL A 1 170 ? -14.979 12.053 5.184 1.00 96.56 170 VAL A N 1
ATOM 1268 C CA . VAL A 1 170 ? -13.620 12.502 5.479 1.00 96.56 170 VAL A CA 1
ATOM 1269 C C . VAL A 1 170 ? -13.614 14.004 5.728 1.00 96.56 170 VAL A C 1
ATOM 1271 O O . VAL A 1 170 ? -14.123 14.774 4.921 1.00 96.56 170 VAL A O 1
ATOM 1274 N N . GLU A 1 171 ? -13.038 14.403 6.855 1.00 96.94 171 GLU A N 1
ATOM 1275 C CA . GLU A 1 171 ? -12.880 15.798 7.263 1.00 96.94 171 GLU A CA 1
ATOM 1276 C C . GLU A 1 171 ? -11.423 16.239 7.044 1.00 96.94 171 GLU A C 1
ATOM 1278 O O . GLU A 1 171 ? -10.488 15.512 7.380 1.00 96.94 171 GLU A O 1
ATOM 1283 N N . GLU A 1 172 ? -11.204 17.448 6.528 1.00 95.44 172 GLU A N 1
ATOM 1284 C CA . GLU A 1 172 ? -9.850 17.989 6.296 1.00 95.44 172 GLU A CA 1
ATOM 1285 C C . GLU A 1 172 ? -9.165 18.464 7.584 1.00 95.44 172 GLU A C 1
ATOM 1287 O O . GLU A 1 172 ? -7.966 18.722 7.617 1.00 95.44 172 GLU A O 1
ATOM 1292 N N . ARG A 1 173 ? -9.922 18.631 8.670 1.00 95.38 173 ARG A N 1
ATOM 1293 C CA . ARG A 1 173 ? -9.394 19.072 9.960 1.00 95.38 173 ARG A CA 1
ATOM 1294 C C . ARG A 1 173 ? -9.888 18.157 11.055 1.00 95.38 173 ARG A C 1
ATOM 1296 O O . ARG A 1 173 ? -11.060 17.789 11.103 1.00 95.38 173 ARG A O 1
ATOM 1303 N N . TRP A 1 174 ? -8.981 17.826 11.962 1.00 96.25 174 TRP A N 1
ATOM 1304 C CA . TRP A 1 174 ? -9.355 17.099 13.159 1.00 96.25 174 TRP A CA 1
ATOM 1305 C C . TRP A 1 174 ? -10.155 17.994 14.110 1.00 96.25 174 TRP A C 1
ATOM 1307 O O . TRP A 1 174 ? -9.866 19.183 14.263 1.00 96.25 174 TRP A O 1
ATOM 1317 N N . ARG A 1 175 ? -11.150 17.393 14.763 1.00 94.94 175 ARG A N 1
ATOM 1318 C CA . ARG A 1 175 ? -11.906 17.969 15.876 1.00 94.94 175 ARG A CA 1
ATOM 1319 C C . ARG A 1 175 ? -12.142 16.888 16.935 1.00 94.94 175 ARG A C 1
ATOM 1321 O O . ARG A 1 175 ? -12.221 15.713 16.568 1.00 94.94 175 ARG A O 1
ATOM 1328 N N . PRO A 1 176 ? -12.308 17.254 18.217 1.00 94.88 176 PRO A N 1
ATOM 1329 C CA . PRO A 1 176 ? -12.657 16.289 19.253 1.00 94.88 176 PRO A CA 1
ATOM 1330 C C . PRO A 1 176 ? -13.883 15.449 18.872 1.00 94.88 176 PRO A C 1
ATOM 1332 O O . PRO A 1 176 ? -14.872 15.974 18.355 1.00 94.88 176 PRO A O 1
ATOM 1335 N N . GLY A 1 177 ? -13.819 14.143 19.140 1.00 93.56 177 GLY A N 1
ATOM 1336 C CA . GLY A 1 177 ? -14.902 13.190 18.881 1.00 93.56 177 GLY A CA 1
ATOM 1337 C C . GLY A 1 177 ? -14.762 12.348 17.609 1.00 93.56 177 GLY A C 1
ATOM 1338 O O . GLY A 1 177 ? -15.531 11.401 17.456 1.00 93.56 177 GLY A O 1
ATOM 1339 N N . ILE A 1 178 ? -13.787 12.629 16.735 1.00 95.44 178 ILE A N 1
ATOM 1340 C CA . ILE A 1 178 ? -13.474 11.800 15.555 1.00 95.44 178 ILE A CA 1
ATOM 1341 C C . ILE A 1 178 ? -11.995 11.388 15.557 1.00 95.44 178 ILE A C 1
ATOM 1343 O O . ILE A 1 178 ? -11.162 12.156 16.036 1.00 95.44 178 ILE A O 1
ATOM 1347 N N . PRO A 1 179 ? -11.626 10.206 15.038 1.00 97.12 179 PRO A N 1
ATOM 1348 C CA . PRO A 1 179 ? -10.222 9.851 14.859 1.00 97.12 179 PRO A CA 1
ATOM 1349 C C . PRO A 1 179 ? -9.599 10.654 13.708 1.00 97.12 179 PRO A C 1
ATOM 1351 O O . PRO A 1 179 ? -10.286 11.000 12.744 1.00 97.12 179 PRO A O 1
ATOM 1354 N N . ALA A 1 180 ? -8.292 10.906 13.773 1.00 98.12 180 ALA A N 1
ATOM 1355 C CA . ALA A 1 180 ? -7.508 11.395 12.638 1.00 98.12 180 ALA A CA 1
ATOM 1356 C C . ALA A 1 180 ? -6.522 10.336 12.157 1.00 98.12 180 ALA A C 1
ATOM 1358 O O . ALA A 1 180 ? -5.896 9.650 12.966 1.00 98.12 180 ALA A O 1
ATOM 1359 N N . PHE A 1 181 ? -6.327 10.266 10.844 1.00 98.38 181 PHE A N 1
ATOM 1360 C CA . PHE A 1 181 ? -5.338 9.410 10.206 1.00 98.38 181 PHE A CA 1
ATOM 1361 C C . PHE A 1 181 ? -4.432 10.225 9.291 1.00 98.38 181 PHE A C 1
ATOM 1363 O O . PHE A 1 181 ? -4.878 11.133 8.594 1.00 98.38 181 PHE A O 1
ATOM 1370 N N . PHE A 1 182 ? -3.154 9.862 9.276 1.00 96.31 182 PHE A N 1
ATOM 1371 C CA . PHE A 1 182 ? -2.141 10.480 8.429 1.00 96.31 182 PHE A CA 1
ATOM 1372 C C . PHE A 1 182 ? -1.214 9.412 7.878 1.00 96.31 182 PHE A C 1
ATOM 1374 O O . PHE A 1 182 ? -1.058 8.320 8.439 1.00 96.31 182 PHE A O 1
ATOM 1381 N N . THR A 1 183 ? -0.529 9.759 6.805 1.00 95.81 183 THR A N 1
ATOM 1382 C CA . THR A 1 183 ? 0.487 8.923 6.200 1.00 95.81 183 THR A CA 1
ATOM 1383 C C . THR A 1 183 ? 1.881 9.487 6.430 1.00 95.81 183 THR A C 1
ATOM 1385 O O . THR A 1 183 ? 2.119 10.687 6.524 1.00 95.81 183 THR A O 1
ATOM 1388 N N . ALA A 1 184 ? 2.850 8.584 6.514 1.00 93.06 184 ALA A N 1
ATOM 1389 C CA . ALA A 1 184 ? 4.261 8.918 6.481 1.00 93.06 184 ALA A CA 1
ATOM 1390 C C . ALA A 1 184 ? 5.007 7.954 5.557 1.00 93.06 184 ALA A C 1
ATOM 1392 O O . ALA A 1 184 ? 4.508 6.883 5.198 1.00 93.06 184 ALA A O 1
ATOM 1393 N N . ARG A 1 185 ? 6.247 8.320 5.205 1.00 90.94 185 ARG A N 1
ATOM 1394 C CA . ARG A 1 185 ? 7.155 7.491 4.392 1.00 90.94 185 ARG A CA 1
ATOM 1395 C C . ARG A 1 185 ? 6.504 7.047 3.071 1.00 90.94 185 ARG A C 1
ATOM 1397 O O . ARG A 1 185 ? 6.488 5.854 2.787 1.00 90.94 185 ARG A O 1
ATOM 1404 N N . GLY A 1 186 ? 5.938 7.984 2.308 1.00 91.56 186 GLY A N 1
ATOM 1405 C CA . GLY A 1 186 ? 5.326 7.701 1.002 1.00 91.56 186 GLY A CA 1
ATOM 1406 C C . GLY A 1 186 ? 4.059 6.839 1.062 1.00 91.56 186 GLY A C 1
ATOM 1407 O O . GLY A 1 186 ? 3.743 6.160 0.090 1.00 91.56 186 GLY A O 1
ATOM 1408 N N . GLY A 1 187 ? 3.372 6.803 2.211 1.00 94.94 187 GLY A N 1
ATOM 1409 C CA . GLY A 1 187 ? 2.155 6.009 2.407 1.00 94.94 187 GLY A CA 1
ATOM 1410 C C . GLY A 1 187 ? 2.364 4.592 2.944 1.00 94.94 187 GLY A C 1
ATOM 1411 O O . GLY A 1 187 ? 1.401 3.838 3.042 1.00 94.94 187 GLY A O 1
ATOM 1412 N N . PHE A 1 188 ? 3.586 4.222 3.343 1.00 94.88 188 PHE A N 1
ATOM 1413 C CA . PHE A 1 188 ? 3.893 2.906 3.933 1.00 94.88 188 PHE A CA 1
ATOM 1414 C C . PHE A 1 188 ? 3.870 2.887 5.471 1.00 94.88 188 PHE A C 1
ATOM 1416 O O . PHE A 1 188 ? 4.323 1.931 6.105 1.00 94.88 188 PHE A O 1
ATOM 1423 N N . CYS A 1 189 ? 3.432 3.976 6.100 1.00 94.81 189 CYS A N 1
ATOM 1424 C CA . CYS A 1 189 ? 3.354 4.100 7.548 1.00 94.81 189 CYS A CA 1
ATOM 1425 C C . CYS A 1 189 ? 2.105 4.875 7.935 1.00 94.81 189 CYS A C 1
ATOM 1427 O O . CYS A 1 189 ? 1.949 6.018 7.511 1.00 94.81 189 CYS A O 1
ATOM 1429 N N . LEU A 1 190 ? 1.245 4.246 8.733 1.00 97.50 190 LEU A N 1
ATOM 1430 C CA . LEU A 1 190 ? 0.057 4.882 9.278 1.00 97.50 190 LEU A CA 1
ATOM 1431 C C . LEU A 1 190 ? 0.410 5.598 10.581 1.00 97.50 190 LEU A C 1
ATOM 1433 O O . LEU A 1 190 ? 1.092 5.038 11.439 1.00 97.50 190 LEU A O 1
ATOM 1437 N N . LEU A 1 191 ? -0.075 6.824 10.709 1.00 97.06 191 LEU A N 1
ATOM 1438 C CA . LEU A 1 191 ? -0.139 7.578 11.951 1.00 97.06 191 LEU A CA 1
ATOM 1439 C C . LEU A 1 191 ? -1.609 7.809 12.272 1.00 97.06 191 LEU A C 1
ATOM 1441 O O . LEU A 1 191 ? -2.424 7.970 11.361 1.00 97.06 191 LEU A O 1
ATOM 1445 N N . ALA A 1 192 ? -1.944 7.846 13.555 1.00 97.75 192 ALA A N 1
ATOM 1446 C CA . ALA A 1 192 ? -3.297 8.158 13.972 1.00 97.75 192 ALA A CA 1
ATOM 1447 C C . ALA A 1 192 ? -3.317 8.944 15.277 1.00 97.75 192 ALA A C 1
ATOM 1449 O O . ALA A 1 192 ? -2.404 8.846 16.100 1.00 97.75 192 ALA A O 1
ATOM 1450 N N . GLN A 1 193 ? -4.394 9.692 15.457 1.00 97.12 193 GLN A N 1
ATOM 1451 C CA . GLN A 1 193 ? -4.812 10.250 16.732 1.00 97.12 193 GLN A CA 1
ATOM 1452 C C . GLN A 1 193 ? -6.226 9.748 17.007 1.00 97.12 193 GLN A C 1
ATOM 1454 O O . GLN A 1 193 ? -7.043 9.654 16.086 1.00 97.12 193 GLN A O 1
ATOM 1459 N N . ASP A 1 194 ? -6.500 9.376 18.252 1.00 96.06 194 ASP A N 1
ATOM 1460 C CA . ASP A 1 194 ? -7.839 8.948 18.642 1.00 96.06 194 ASP A CA 1
ATOM 1461 C C . ASP A 1 194 ? -8.816 10.126 18.774 1.00 96.06 194 ASP A C 1
ATOM 1463 O O . ASP A 1 194 ? -8.494 11.286 18.513 1.00 96.06 194 ASP A O 1
ATOM 1467 N N . GLU A 1 195 ? -10.044 9.825 19.186 1.00 96.06 195 GLU A N 1
ATOM 1468 C CA . GLU A 1 195 ? -11.118 10.807 19.322 1.00 96.06 195 GLU A CA 1
ATOM 1469 C C . GLU A 1 195 ? -10.836 11.893 20.374 1.00 96.06 195 GLU A C 1
ATOM 1471 O O . GLU A 1 195 ? -11.503 12.929 20.374 1.00 96.06 195 GLU A O 1
ATOM 1476 N N . THR A 1 196 ? -9.873 11.665 21.271 1.00 95.38 196 THR A N 1
ATOM 1477 C CA . THR A 1 196 ? -9.438 12.614 22.309 1.00 95.38 196 THR A CA 1
ATOM 1478 C C . THR A 1 196 ? -8.234 13.451 21.876 1.00 95.38 196 THR A C 1
ATOM 1480 O O . THR A 1 196 ? -7.863 14.395 22.569 1.00 95.38 196 THR A O 1
ATOM 1483 N N . GLY A 1 197 ? -7.645 13.130 20.720 1.00 95.38 197 GLY A N 1
ATOM 1484 C CA . GLY A 1 197 ? -6.424 13.748 20.208 1.00 95.38 197 GLY A CA 1
ATOM 1485 C C . GLY A 1 197 ? -5.149 13.054 20.689 1.00 95.38 197 GLY A C 1
ATOM 1486 O O . GLY A 1 197 ? -4.050 13.534 20.408 1.00 95.38 197 GLY A O 1
ATOM 1487 N N . ALA A 1 198 ? -5.254 11.925 21.399 1.00 96.06 198 ALA A N 1
ATOM 1488 C CA . ALA A 1 198 ? -4.081 11.200 21.863 1.00 96.06 198 ALA A CA 1
ATOM 1489 C 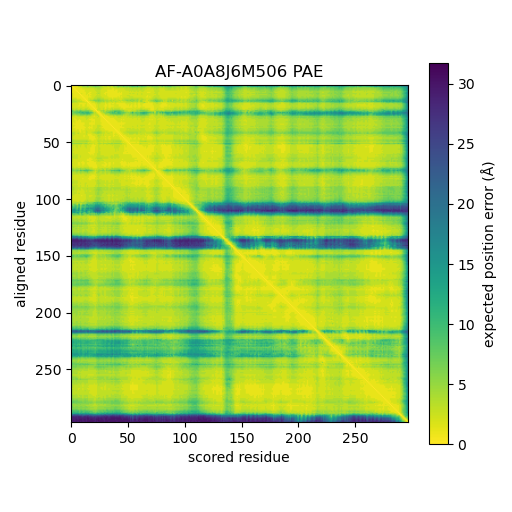C . ALA A 1 198 ? -3.391 10.496 20.677 1.00 96.06 198 ALA A C 1
ATOM 1491 O O . ALA A 1 198 ? -4.043 9.751 19.935 1.00 96.06 198 ALA A O 1
ATOM 1492 N N . PRO A 1 199 ? -2.076 10.701 20.472 1.00 96.00 199 PRO A N 1
ATOM 1493 C CA . PRO A 1 199 ? -1.355 10.063 19.380 1.00 96.00 199 PRO A CA 1
ATOM 1494 C C . PRO A 1 199 ? -1.216 8.557 19.620 1.00 96.00 199 PRO A C 1
ATOM 1496 O O . PRO A 1 199 ? -0.850 8.107 20.708 1.00 96.00 199 PRO A O 1
ATOM 1499 N N . ILE A 1 200 ? -1.448 7.770 18.572 1.00 94.88 200 ILE A N 1
ATOM 1500 C CA . ILE A 1 200 ? -1.272 6.318 18.587 1.00 94.88 200 ILE A CA 1
ATOM 1501 C C . ILE A 1 200 ? -0.000 5.971 17.803 1.00 94.88 200 ILE A C 1
ATOM 1503 O O . ILE A 1 200 ? 0.082 6.280 16.610 1.00 94.88 200 ILE A O 1
ATOM 1507 N N . PRO A 1 201 ? 0.989 5.306 18.429 1.00 91.81 201 PRO A N 1
ATOM 1508 C CA . PRO A 1 201 ? 2.223 4.930 17.748 1.00 91.81 201 PRO A CA 1
ATOM 1509 C C . PRO A 1 201 ? 1.986 4.006 16.536 1.00 91.81 201 PRO A C 1
ATOM 1511 O O . PRO A 1 201 ? 1.137 3.107 16.618 1.00 91.81 201 PRO A O 1
ATOM 1514 N N . PRO A 1 202 ? 2.765 4.143 15.445 1.00 92.75 202 PRO A N 1
ATOM 1515 C CA . PRO A 1 202 ? 2.653 3.295 14.253 1.00 92.75 202 PRO A CA 1
ATOM 1516 C C . PRO A 1 202 ? 2.724 1.794 14.540 1.00 92.75 202 PRO A C 1
ATOM 1518 O O . PRO A 1 202 ? 1.998 1.006 13.939 1.00 92.75 202 PRO A O 1
ATOM 1521 N N . GLU A 1 203 ? 3.597 1.385 15.460 1.00 90.00 203 GLU A N 1
ATOM 1522 C CA . GLU A 1 203 ? 3.816 -0.020 15.814 1.00 90.00 203 GLU A CA 1
ATOM 1523 C C . GLU A 1 203 ? 2.563 -0.616 16.464 1.00 90.00 203 GLU A C 1
ATOM 1525 O O . GLU A 1 203 ? 2.224 -1.779 16.240 1.00 90.00 203 GLU A O 1
ATOM 1530 N N . ARG A 1 204 ? 1.841 0.207 17.237 1.00 89.94 204 ARG A N 1
ATOM 1531 C CA . ARG A 1 204 ? 0.579 -0.164 17.881 1.00 89.94 204 ARG A CA 1
ATOM 1532 C C . ARG A 1 204 ? -0.545 -0.284 16.856 1.00 89.94 204 ARG A C 1
ATOM 1534 O O . ARG A 1 204 ? -1.313 -1.237 16.920 1.00 89.94 204 ARG A O 1
ATOM 1541 N N . LEU A 1 205 ? -0.602 0.625 15.881 1.00 94.06 205 LEU A N 1
ATOM 1542 C CA . LEU A 1 205 ? -1.554 0.550 14.767 1.00 94.06 205 LEU A CA 1
ATOM 1543 C C . LEU A 1 205 ? -1.315 -0.694 13.903 1.00 94.06 205 LEU A C 1
ATOM 1545 O O . LEU A 1 205 ? -2.263 -1.389 13.555 1.00 94.06 205 LEU A O 1
ATOM 1549 N N . LEU A 1 206 ? -0.055 -1.020 13.602 1.00 92.38 206 LEU A N 1
ATOM 1550 C CA . LEU A 1 206 ? 0.289 -2.220 12.837 1.00 92.38 206 LEU A CA 1
ATOM 1551 C C . LEU A 1 206 ? -0.082 -3.508 13.590 1.00 92.38 206 LEU A C 1
ATOM 1553 O O . LEU A 1 206 ? -0.626 -4.434 12.990 1.00 92.38 206 LEU A O 1
ATOM 1557 N N . ALA A 1 207 ? 0.163 -3.557 14.903 1.00 89.94 207 ALA A N 1
ATOM 1558 C CA . ALA A 1 207 ? -0.275 -4.666 15.747 1.00 89.94 207 ALA A CA 1
ATOM 1559 C C . ALA A 1 207 ? -1.809 -4.773 15.818 1.00 89.94 207 ALA A C 1
ATOM 1561 O O . ALA A 1 207 ? -2.338 -5.877 15.727 1.00 89.94 207 ALA A O 1
ATOM 1562 N N . LEU A 1 208 ? -2.526 -3.646 15.899 1.00 91.75 208 LEU A N 1
ATOM 1563 C CA . LEU A 1 208 ? -3.990 -3.624 15.859 1.00 91.75 208 LEU A CA 1
ATOM 1564 C C . LEU A 1 208 ? -4.522 -4.188 14.535 1.00 91.75 208 LEU A C 1
ATOM 1566 O O . LEU A 1 208 ? -5.410 -5.033 14.542 1.00 91.75 208 LEU A O 1
ATOM 1570 N N . VAL A 1 209 ? -3.959 -3.781 13.395 1.00 92.69 209 VAL A N 1
ATOM 1571 C CA . VAL A 1 209 ? -4.354 -4.345 12.095 1.00 92.69 209 VAL A CA 1
ATOM 1572 C C . VAL A 1 209 ? -4.074 -5.848 12.039 1.00 92.69 209 VAL A C 1
ATOM 1574 O O . VAL A 1 209 ? -4.903 -6.604 11.540 1.00 92.69 209 VAL A O 1
ATOM 1577 N N . ALA A 1 210 ? -2.940 -6.305 12.572 1.00 91.00 210 ALA A N 1
ATOM 1578 C CA . ALA A 1 210 ? -2.625 -7.729 12.639 1.00 91.00 210 ALA A CA 1
ATOM 1579 C C . ALA A 1 210 ? -3.631 -8.516 13.497 1.00 91.00 210 ALA A C 1
ATOM 1581 O O . ALA A 1 210 ? -4.035 -9.605 13.096 1.00 91.00 210 ALA A O 1
ATOM 1582 N N . LEU A 1 211 ? -4.069 -7.952 14.626 1.00 88.94 211 LEU A N 1
ATOM 1583 C CA . LEU A 1 211 ? -5.118 -8.529 15.469 1.00 88.94 211 LEU A CA 1
ATOM 1584 C C . LEU A 1 211 ? -6.456 -8.624 14.736 1.00 88.94 211 LEU A C 1
ATOM 1586 O O . LEU A 1 211 ? -7.064 -9.690 14.729 1.00 88.94 211 LEU A O 1
ATOM 1590 N N . ILE A 1 212 ? -6.868 -7.559 14.039 1.00 89.38 212 ILE A N 1
ATOM 1591 C CA . ILE A 1 212 ? -8.082 -7.572 13.207 1.00 89.38 212 ILE A CA 1
ATOM 1592 C C . ILE A 1 212 ? -8.015 -8.718 12.189 1.00 89.38 212 ILE A C 1
ATOM 1594 O O . ILE A 1 212 ? -9.005 -9.403 11.950 1.00 89.38 212 ILE A O 1
ATOM 1598 N N . GLU A 1 213 ? -6.851 -8.980 11.596 1.00 87.88 213 GLU A N 1
ATOM 1599 C CA . GLU A 1 213 ? -6.690 -10.105 10.668 1.00 87.88 213 GLU A CA 1
ATOM 1600 C C . GLU A 1 213 ? -6.826 -11.479 11.323 1.00 87.88 213 GLU A C 1
ATOM 1602 O O . GLU A 1 213 ? -7.316 -12.415 10.690 1.00 87.88 213 GLU A O 1
ATOM 1607 N N . MET A 1 214 ? -6.400 -11.614 12.575 1.00 85.06 214 MET A N 1
ATOM 1608 C CA . MET A 1 214 ? -6.519 -12.864 13.323 1.00 85.06 214 MET A CA 1
ATOM 1609 C C . MET A 1 214 ? -7.969 -13.126 13.725 1.00 85.06 214 MET A C 1
ATOM 1611 O O . MET A 1 214 ? -8.457 -14.230 13.496 1.00 85.06 214 MET A O 1
ATOM 1615 N N . GLU A 1 215 ? -8.675 -12.101 14.216 1.00 83.75 215 GLU A N 1
ATOM 1616 C CA . GLU A 1 215 ? -10.103 -12.169 14.562 1.00 83.75 215 GLU A CA 1
ATOM 1617 C C . GLU A 1 215 ? -10.967 -12.616 13.372 1.00 83.75 215 GLU A C 1
ATOM 1619 O O . GLU A 1 215 ? -11.924 -13.365 13.537 1.00 83.75 215 GLU A O 1
ATOM 1624 N N . ASN A 1 216 ? -10.603 -12.208 12.153 1.00 79.81 216 ASN A N 1
ATOM 1625 C CA . ASN A 1 216 ? -11.348 -12.527 10.933 1.00 79.81 216 ASN A CA 1
ATOM 1626 C C . ASN A 1 216 ? -10.942 -13.865 10.281 1.00 79.81 216 ASN A C 1
ATOM 1628 O O . ASN A 1 216 ? -11.159 -14.064 9.085 1.00 79.81 216 ASN A O 1
ATOM 1632 N N . GLY A 1 217 ? -10.342 -14.784 11.047 1.00 70.31 217 GLY A N 1
ATOM 1633 C CA . GLY A 1 217 ? -10.023 -16.147 10.601 1.00 70.31 217 GLY A CA 1
ATOM 1634 C C . GLY A 1 217 ? -8.740 -16.271 9.774 1.00 70.31 217 GLY A C 1
ATOM 1635 O O . GLY A 1 217 ? -8.491 -17.314 9.172 1.00 70.31 217 GLY A O 1
ATOM 1636 N N . GLY A 1 218 ? -7.903 -15.229 9.733 1.00 69.75 218 GLY A N 1
ATOM 1637 C CA . GLY A 1 218 ? -6.683 -15.213 8.927 1.00 69.75 218 GLY A CA 1
ATOM 1638 C C . GLY A 1 218 ? -5.576 -16.147 9.426 1.00 69.75 218 GLY A C 1
ATOM 1639 O O . GLY A 1 218 ? -4.740 -16.534 8.607 1.00 69.75 218 GLY A O 1
ATOM 1640 N N . GLY A 1 219 ? -5.562 -16.485 10.727 1.00 80.19 219 GLY A N 1
ATOM 1641 C CA . GLY A 1 219 ? -4.716 -17.481 11.420 1.00 80.19 219 GLY A CA 1
ATOM 1642 C C . GLY A 1 219 ? -3.192 -17.271 11.383 1.00 80.19 219 GLY A C 1
ATOM 1643 O O . GLY A 1 219 ? -2.485 -17.608 12.322 1.00 80.19 219 GLY A O 1
ATOM 1644 N N . ILE A 1 220 ? -2.659 -16.695 10.312 1.00 89.25 220 ILE A N 1
ATOM 1645 C CA . ILE A 1 220 ? -1.242 -16.442 10.075 1.00 89.25 220 ILE A CA 1
ATOM 1646 C C . ILE A 1 220 ? -1.139 -15.067 9.426 1.00 89.25 220 ILE A C 1
ATOM 1648 O O . ILE A 1 220 ? -1.813 -14.820 8.428 1.00 89.25 220 ILE A O 1
ATOM 1652 N N . VAL A 1 221 ? -0.292 -14.181 9.941 1.00 91.25 221 VAL A N 1
ATOM 1653 C CA . VAL A 1 221 ? 0.078 -12.894 9.323 1.00 91.25 221 VAL A CA 1
ATOM 1654 C C . VAL A 1 221 ? 1.586 -12.866 9.081 1.00 91.25 221 VAL A C 1
ATOM 1656 O O . VAL A 1 221 ? 2.333 -13.583 9.738 1.00 91.25 221 VAL A O 1
ATOM 1659 N N . ALA A 1 222 ? 2.056 -12.040 8.150 1.00 92.81 222 ALA A N 1
ATOM 1660 C CA . ALA A 1 222 ? 3.484 -11.793 7.962 1.00 92.81 222 ALA A CA 1
ATOM 1661 C C . ALA A 1 222 ? 3.783 -10.316 8.201 1.00 92.81 222 ALA A C 1
ATOM 1663 O O . ALA A 1 222 ? 3.034 -9.468 7.722 1.00 92.81 222 ALA A O 1
ATOM 1664 N N . LEU A 1 223 ? 4.843 -10.010 8.948 1.00 91.50 223 LEU A N 1
ATOM 1665 C CA . LEU A 1 223 ? 5.188 -8.649 9.360 1.00 91.50 223 LEU A CA 1
ATOM 1666 C C . LEU A 1 223 ? 6.710 -8.449 9.425 1.00 91.50 223 LEU A C 1
ATOM 1668 O O . LEU A 1 223 ? 7.446 -9.398 9.703 1.00 91.50 223 LEU A O 1
ATOM 1672 N N . PRO A 1 224 ? 7.202 -7.218 9.207 1.00 86.31 224 PRO A N 1
ATOM 1673 C CA . PRO A 1 224 ? 8.578 -6.865 9.537 1.00 86.31 224 PRO A CA 1
ATOM 1674 C C . PRO A 1 224 ? 8.766 -6.870 11.059 1.00 86.31 224 PRO A C 1
ATOM 1676 O O . PRO A 1 224 ? 8.125 -6.089 11.771 1.00 86.31 224 PRO A O 1
ATOM 1679 N N . SER A 1 225 ? 9.653 -7.733 11.555 1.00 78.06 225 SER A N 1
ATOM 1680 C CA . SER A 1 225 ? 9.834 -8.004 12.993 1.00 78.06 225 SER A CA 1
ATOM 1681 C C . SER A 1 225 ? 10.133 -6.744 13.815 1.00 78.06 225 SER A C 1
ATOM 1683 O O . SER A 1 225 ? 9.573 -6.550 14.893 1.00 78.06 225 SER A O 1
ATOM 1685 N N . VAL A 1 226 ? 10.933 -5.827 13.268 1.00 77.44 226 VAL A N 1
ATOM 1686 C CA . VAL A 1 226 ? 11.345 -4.583 13.942 1.00 77.44 226 VAL A CA 1
ATOM 1687 C C . VAL A 1 226 ? 10.191 -3.583 14.114 1.00 77.44 226 VAL A C 1
ATOM 1689 O O . VAL A 1 226 ? 10.212 -2.780 15.043 1.00 77.44 226 VAL A O 1
ATOM 1692 N N . ARG A 1 227 ? 9.173 -3.605 13.241 1.00 79.69 227 ARG A N 1
ATOM 1693 C CA . ARG A 1 227 ? 8.069 -2.619 13.273 1.00 79.69 227 ARG A CA 1
ATOM 1694 C C . ARG A 1 227 ? 6.844 -3.091 14.048 1.00 79.69 227 ARG A C 1
ATOM 1696 O O . ARG A 1 227 ? 5.936 -2.299 14.272 1.00 79.69 227 ARG A O 1
ATOM 1703 N N . ALA A 1 228 ? 6.787 -4.368 14.411 1.00 74.75 228 ALA A N 1
ATOM 1704 C CA . ALA A 1 228 ? 5.628 -4.954 15.073 1.00 74.75 228 ALA A CA 1
ATOM 1705 C C . ALA A 1 228 ? 6.036 -5.904 16.213 1.00 74.75 228 ALA A C 1
ATOM 1707 O O . ALA A 1 228 ? 5.610 -7.061 16.221 1.00 74.75 228 ALA A O 1
ATOM 1708 N N . PRO A 1 229 ? 6.829 -5.439 17.200 1.00 76.75 229 PRO A N 1
ATOM 1709 C CA . PRO A 1 229 ? 7.322 -6.301 18.279 1.00 76.75 229 PRO A CA 1
ATOM 1710 C C . PRO A 1 229 ? 6.189 -6.948 19.093 1.00 76.75 229 PRO A C 1
ATOM 1712 O O . PRO A 1 229 ? 6.352 -8.042 19.621 1.00 76.75 229 PRO A O 1
ATOM 1715 N N . TRP A 1 230 ? 5.019 -6.302 19.151 1.00 76.25 230 TRP A N 1
ATOM 1716 C CA . TRP A 1 230 ? 3.852 -6.776 19.900 1.00 76.25 230 TRP A CA 1
ATOM 1717 C C . TRP A 1 230 ? 2.902 -7.662 19.101 1.00 76.25 230 TRP A C 1
ATOM 1719 O O . TRP A 1 230 ? 2.046 -8.309 19.696 1.00 76.25 230 TRP A O 1
ATOM 1729 N N . ALA A 1 231 ? 3.046 -7.736 17.776 1.00 80.12 231 ALA A N 1
ATOM 1730 C CA . ALA A 1 231 ? 2.116 -8.507 16.962 1.00 80.12 231 ALA A CA 1
ATOM 1731 C C . ALA A 1 231 ? 2.224 -10.012 17.229 1.00 80.12 231 ALA A C 1
ATOM 1733 O O . ALA A 1 231 ? 1.204 -10.689 17.246 1.00 80.12 231 ALA A O 1
ATOM 1734 N N . ALA A 1 232 ? 3.431 -10.541 17.465 1.00 81.00 232 ALA A N 1
ATOM 1735 C CA . ALA A 1 232 ? 3.615 -11.964 17.756 1.00 81.00 232 ALA A CA 1
ATOM 1736 C C . ALA A 1 232 ? 3.030 -12.377 19.122 1.00 81.00 232 ALA A C 1
ATOM 1738 O O . ALA A 1 232 ? 2.238 -13.317 19.140 1.00 81.00 232 ALA A O 1
ATOM 1739 N N . PRO A 1 233 ? 3.313 -11.671 20.238 1.00 79.12 233 PRO A N 1
ATOM 1740 C CA . PRO A 1 233 ? 2.623 -11.920 21.504 1.00 79.12 233 PRO A CA 1
ATOM 1741 C C . PRO A 1 233 ? 1.101 -11.799 21.393 1.00 79.12 233 PRO A C 1
ATOM 1743 O O . PRO A 1 233 ? 0.382 -12.665 21.878 1.00 79.12 233 PRO A O 1
ATOM 1746 N N . ALA A 1 234 ? 0.612 -10.761 20.709 1.00 76.56 234 ALA A N 1
ATOM 1747 C CA . ALA A 1 234 ? -0.818 -10.544 20.530 1.00 76.56 234 ALA A CA 1
ATOM 1748 C C . ALA A 1 234 ? -1.468 -11.674 19.710 1.00 76.56 234 ALA A C 1
ATOM 1750 O O . ALA A 1 234 ? -2.570 -12.103 20.032 1.00 76.56 234 ALA A O 1
ATOM 1751 N N . ALA A 1 235 ? -0.767 -12.220 18.712 1.00 78.75 235 ALA A N 1
ATOM 1752 C CA . ALA A 1 235 ? -1.257 -13.336 17.908 1.00 78.75 235 ALA A CA 1
ATOM 1753 C C . ALA A 1 235 ? -1.510 -14.609 18.704 1.00 78.75 235 ALA A C 1
ATOM 1755 O O . ALA A 1 235 ? -2.510 -15.285 18.468 1.00 78.75 235 ALA A O 1
ATOM 1756 N N . LEU A 1 236 ? -0.633 -14.916 19.661 1.00 77.19 236 LEU A N 1
ATOM 1757 C CA . LEU A 1 236 ? -0.756 -16.114 20.488 1.00 77.19 236 LEU A CA 1
ATOM 1758 C C . LEU A 1 236 ? -2.068 -16.122 21.283 1.00 77.19 236 LEU A C 1
ATOM 1760 O O . LEU A 1 236 ? -2.686 -17.175 21.411 1.00 77.19 236 LEU A O 1
ATOM 1764 N N . CYS A 1 237 ? -2.539 -14.956 21.738 1.00 76.50 237 CYS A N 1
ATOM 1765 C CA . CYS A 1 237 ? -3.820 -14.823 22.439 1.00 76.50 237 CYS A CA 1
ATOM 1766 C C . CYS A 1 237 ? -5.033 -15.229 21.583 1.00 76.50 237 CYS A C 1
ATOM 1768 O O . CYS A 1 237 ? -6.061 -15.604 22.135 1.00 76.50 237 CYS A O 1
ATOM 1770 N N . TYR A 1 238 ? -4.906 -15.187 20.254 1.00 73.56 238 TYR A N 1
ATOM 1771 C CA . TYR A 1 238 ? -5.962 -15.533 19.296 1.00 73.56 238 TYR A CA 1
ATOM 1772 C C . TYR A 1 238 ? -5.667 -16.839 18.540 1.00 73.56 238 TYR A C 1
ATOM 1774 O O . TYR A 1 238 ? -6.267 -17.101 17.499 1.00 73.56 238 TYR A O 1
ATOM 1782 N N . GLY A 1 239 ? -4.712 -17.649 19.020 1.00 76.75 239 GLY A N 1
ATOM 1783 C CA . GLY A 1 239 ? -4.286 -18.881 18.342 1.00 76.75 239 GLY A CA 1
ATOM 1784 C C . GLY A 1 239 ? -3.642 -18.640 16.970 1.00 76.75 239 GLY A C 1
ATOM 1785 O O . GLY A 1 239 ? -3.593 -19.546 16.140 1.00 76.75 239 GLY A O 1
ATOM 1786 N N . GLY A 1 240 ? -3.182 -17.414 16.712 1.00 85.19 240 GLY A N 1
ATOM 1787 C CA . GLY A 1 240 ? -2.585 -16.996 15.453 1.00 85.19 240 GLY A CA 1
ATOM 1788 C C . GLY A 1 240 ? -1.059 -17.096 15.435 1.00 85.19 240 GLY A C 1
ATOM 1789 O O . GLY A 1 240 ? -0.393 -17.192 16.465 1.00 85.19 240 GLY A O 1
ATOM 1790 N N . GLN A 1 241 ? -0.484 -17.014 14.236 1.00 89.38 241 GLN A N 1
ATOM 1791 C CA . GLN A 1 241 ? 0.959 -17.042 13.999 1.00 89.38 241 GLN A CA 1
ATOM 1792 C C . GLN A 1 241 ? 1.433 -15.774 13.277 1.00 89.38 241 GLN A C 1
ATOM 1794 O O . GLN A 1 241 ? 0.782 -15.286 12.353 1.00 89.38 241 GLN A O 1
ATOM 1799 N N . VAL A 1 242 ? 2.612 -15.265 13.644 1.00 90.69 242 VAL A N 1
ATOM 1800 C CA . VAL A 1 242 ? 3.298 -14.191 12.908 1.00 90.69 242 VAL A CA 1
ATOM 1801 C C . VAL A 1 242 ? 4.559 -14.741 12.253 1.00 90.69 242 VAL A C 1
ATOM 1803 O O . VAL A 1 242 ? 5.437 -15.262 12.937 1.00 90.69 242 VAL A O 1
ATOM 1806 N N . LEU A 1 243 ? 4.654 -14.599 10.933 1.00 92.94 243 LEU A N 1
ATOM 1807 C CA . LEU A 1 243 ? 5.872 -14.844 10.168 1.00 92.94 243 LEU A CA 1
ATOM 1808 C C . LEU A 1 243 ? 6.690 -13.550 10.065 1.00 92.94 243 LEU A C 1
ATOM 1810 O O . LEU A 1 243 ? 6.162 -12.502 9.687 1.00 92.94 243 LEU A O 1
ATOM 1814 N N . ALA A 1 244 ? 7.980 -13.621 10.369 1.00 91.06 244 ALA A N 1
ATOM 1815 C CA . ALA A 1 244 ? 8.917 -12.515 10.236 1.00 91.06 244 ALA A CA 1
ATOM 1816 C C . ALA A 1 244 ? 9.436 -12.429 8.797 1.00 91.06 244 ALA A C 1
ATOM 1818 O O . ALA A 1 244 ? 9.990 -13.397 8.270 1.00 91.06 244 ALA A O 1
ATOM 1819 N N . LEU A 1 245 ? 9.306 -11.258 8.168 1.00 90.00 245 LEU A N 1
ATOM 1820 C CA . LEU A 1 245 ? 9.789 -11.035 6.798 1.00 90.00 245 LEU A CA 1
ATOM 1821 C C . LEU A 1 245 ? 11.293 -11.273 6.644 1.00 90.00 245 LEU A C 1
ATOM 1823 O O . LEU A 1 245 ? 11.741 -11.690 5.581 1.00 90.00 245 LEU A O 1
ATOM 1827 N N . GLU A 1 246 ? 12.058 -11.008 7.698 1.00 88.31 246 GLU A N 1
ATOM 1828 C CA . GLU A 1 246 ? 13.514 -11.113 7.703 1.00 88.31 246 GLU A CA 1
ATOM 1829 C C . GLU A 1 246 ? 14.015 -12.561 7.834 1.00 88.31 246 GLU A C 1
ATOM 1831 O O . GLU A 1 246 ? 15.176 -12.829 7.542 1.00 88.31 246 GLU A O 1
ATOM 1836 N N . ARG A 1 247 ? 13.158 -13.496 8.269 1.00 87.56 247 ARG A N 1
ATOM 1837 C CA . ARG A 1 247 ? 13.555 -14.873 8.614 1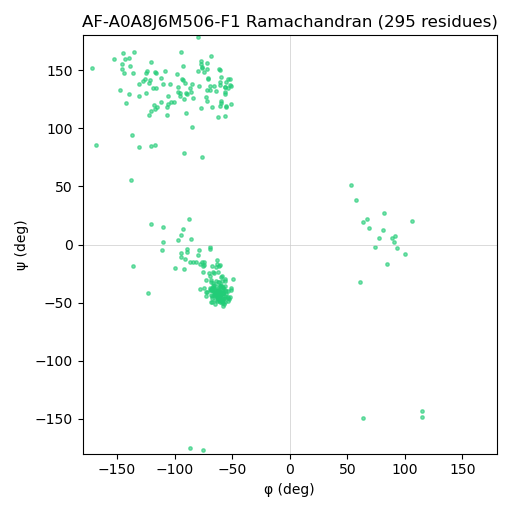.00 87.56 247 ARG A CA 1
ATOM 1838 C C . ARG A 1 247 ? 12.796 -15.938 7.830 1.00 87.56 247 ARG A C 1
ATOM 1840 O O . ARG A 1 247 ? 13.389 -16.913 7.387 1.00 87.56 247 ARG A O 1
ATOM 1847 N N . ASP A 1 248 ? 11.493 -15.758 7.646 1.00 91.00 248 ASP A N 1
ATOM 1848 C CA . ASP A 1 248 ? 10.589 -16.824 7.195 1.00 91.00 248 ASP A CA 1
ATOM 1849 C C . ASP A 1 248 ? 10.408 -16.845 5.655 1.00 91.00 248 ASP A C 1
ATOM 1851 O O . ASP A 1 248 ? 9.521 -17.512 5.109 1.00 91.00 248 ASP A O 1
ATOM 1855 N N . GLY A 1 249 ? 11.280 -16.122 4.941 1.00 90.19 249 GLY A N 1
ATOM 1856 C CA . GLY A 1 249 ? 11.516 -16.239 3.503 1.00 90.19 249 GLY A CA 1
ATOM 1857 C C . GLY A 1 249 ? 10.329 -15.884 2.599 1.00 90.19 249 GLY A C 1
ATOM 1858 O O . GLY A 1 249 ? 9.487 -15.035 2.899 1.00 90.19 249 GLY A O 1
ATOM 1859 N N . GLU A 1 250 ? 10.270 -16.547 1.442 1.00 90.50 250 GLU A N 1
ATOM 1860 C CA . GLU A 1 250 ? 9.316 -16.244 0.365 1.00 90.50 250 GLU A CA 1
ATOM 1861 C C . GLU A 1 250 ? 7.849 -16.425 0.792 1.00 90.50 250 GLU A C 1
ATOM 1863 O O . GLU A 1 250 ? 6.975 -15.676 0.349 1.00 90.50 250 GLU A O 1
ATOM 1868 N N . ARG A 1 251 ? 7.564 -17.371 1.700 1.00 92.06 251 ARG A N 1
ATOM 1869 C CA . ARG A 1 251 ? 6.211 -17.573 2.243 1.00 92.06 251 ARG A CA 1
ATOM 1870 C C . ARG A 1 251 ? 5.727 -16.325 2.982 1.00 92.06 251 ARG A C 1
ATOM 1872 O O . ARG A 1 251 ? 4.616 -15.863 2.720 1.00 92.06 251 ARG A O 1
ATOM 1879 N N . ALA A 1 252 ? 6.556 -15.768 3.867 1.00 93.25 252 ALA A N 1
ATOM 1880 C CA . ALA A 1 252 ? 6.230 -14.548 4.600 1.00 93.25 252 ALA A CA 1
ATOM 1881 C C . ALA A 1 252 ? 6.071 -13.357 3.646 1.00 93.25 252 ALA A C 1
ATOM 1883 O O . ALA A 1 252 ? 5.091 -12.616 3.731 1.00 93.25 252 ALA A O 1
ATOM 1884 N N . ARG A 1 253 ? 6.979 -13.226 2.670 1.00 92.56 253 ARG A N 1
ATOM 1885 C CA . ARG A 1 253 ? 6.933 -12.160 1.659 1.00 92.56 253 ARG A CA 1
ATOM 1886 C C . ARG A 1 253 ? 5.629 -12.173 0.856 1.00 92.56 253 ARG A C 1
ATOM 1888 O O . ARG A 1 253 ? 4.996 -11.129 0.707 1.00 92.56 253 ARG A O 1
ATOM 1895 N N . ARG A 1 254 ? 5.193 -13.342 0.375 1.00 93.38 254 ARG A N 1
ATOM 1896 C CA . ARG A 1 254 ? 3.930 -13.486 -0.373 1.00 93.38 254 ARG A CA 1
ATOM 1897 C C . ARG A 1 254 ? 2.708 -13.191 0.483 1.00 93.38 254 ARG A C 1
ATOM 1899 O O . ARG A 1 254 ? 1.807 -12.495 0.021 1.00 93.38 254 ARG A O 1
ATOM 1906 N N . LEU A 1 255 ? 2.689 -13.688 1.720 1.00 92.94 255 LEU A N 1
ATOM 1907 C CA . LEU A 1 255 ? 1.584 -13.448 2.645 1.00 92.94 255 LEU A CA 1
ATOM 1908 C C . LEU A 1 255 ? 1.434 -11.955 2.966 1.00 92.94 255 LEU A C 1
ATOM 1910 O O . LEU A 1 255 ? 0.323 -11.432 2.970 1.00 92.94 255 LEU A O 1
ATOM 1914 N N . TYR A 1 256 ? 2.554 -11.263 3.170 1.00 93.44 256 TYR A N 1
ATOM 1915 C CA . TYR A 1 256 ? 2.576 -9.822 3.391 1.00 93.44 256 TYR A CA 1
ATOM 1916 C C . TYR A 1 256 ? 2.093 -9.050 2.158 1.00 93.44 256 TYR A C 1
ATOM 1918 O O . TYR A 1 256 ? 1.196 -8.218 2.267 1.00 93.44 256 TYR A O 1
ATOM 1926 N N . ALA A 1 257 ? 2.599 -9.377 0.964 1.00 93.44 257 ALA A N 1
ATOM 1927 C CA . ALA A 1 257 ? 2.170 -8.742 -0.287 1.00 93.44 257 ALA A CA 1
ATOM 1928 C C . ALA A 1 257 ? 0.661 -8.890 -0.555 1.00 93.44 257 ALA A C 1
ATOM 1930 O O . ALA A 1 257 ? 0.017 -7.967 -1.063 1.00 93.44 257 ALA A O 1
ATOM 1931 N N . ALA A 1 258 ? 0.090 -10.043 -0.194 1.00 91.50 258 ALA A N 1
ATOM 1932 C CA . ALA A 1 258 ? -1.320 -10.353 -0.404 1.00 91.50 258 ALA A CA 1
ATOM 1933 C C . ALA A 1 258 ? -2.277 -9.505 0.451 1.00 91.50 258 ALA A C 1
ATOM 1935 O O . ALA A 1 258 ? -3.453 -9.416 0.107 1.00 91.50 258 ALA A O 1
ATOM 1936 N N . ARG A 1 259 ? -1.793 -8.868 1.527 1.00 91.75 259 ARG A N 1
ATOM 1937 C CA . ARG A 1 259 ? -2.614 -8.139 2.507 1.00 91.75 259 ARG A CA 1
ATOM 1938 C C . ARG A 1 259 ? -2.214 -6.660 2.587 1.00 91.75 259 ARG A C 1
ATOM 1940 O O . ARG A 1 259 ? -1.419 -6.294 3.453 1.00 91.75 259 ARG A O 1
ATOM 1947 N N . PRO A 1 260 ? -2.756 -5.794 1.705 1.00 92.31 260 PRO A N 1
ATOM 1948 C CA . PRO A 1 260 ? -2.370 -4.386 1.607 1.00 92.31 260 PRO A CA 1
ATOM 1949 C C . PRO A 1 260 ? -2.392 -3.616 2.921 1.00 92.31 260 PRO A C 1
ATOM 1951 O O . PRO A 1 260 ? -1.501 -2.818 3.173 1.00 92.31 260 PRO A O 1
ATOM 1954 N N . TRP A 1 261 ? -3.361 -3.881 3.792 1.00 93.62 261 TRP A N 1
ATOM 1955 C CA . TRP A 1 261 ? -3.486 -3.221 5.094 1.00 93.62 261 TRP A CA 1
ATOM 1956 C C . TRP A 1 261 ? -2.315 -3.479 6.055 1.00 93.62 261 TRP A C 1
ATOM 1958 O O . TRP A 1 261 ? -2.182 -2.756 7.033 1.00 93.62 261 TRP A O 1
ATOM 1968 N N . LEU A 1 262 ? -1.435 -4.452 5.789 1.00 92.69 262 LEU A N 1
ATOM 1969 C CA . LEU A 1 262 ? -0.223 -4.670 6.591 1.00 92.69 262 LEU A CA 1
ATOM 1970 C C . LEU A 1 262 ? 0.958 -3.779 6.168 1.00 92.69 262 LEU A C 1
ATOM 1972 O O . LEU A 1 262 ? 1.929 -3.670 6.914 1.00 92.69 262 LEU A O 1
ATOM 1976 N N . TRP A 1 263 ? 0.900 -3.147 4.992 1.00 92.31 263 TRP A N 1
ATOM 1977 C CA . TRP A 1 263 ? 2.009 -2.345 4.453 1.00 92.31 263 TRP A CA 1
ATOM 1978 C C . TRP A 1 263 ? 1.614 -1.000 3.848 1.00 92.31 263 TRP A C 1
ATOM 1980 O O . TRP A 1 263 ? 2.472 -0.135 3.709 1.00 92.31 263 TRP A O 1
ATOM 1990 N N . SER A 1 264 ? 0.345 -0.801 3.506 1.00 95.94 264 SER A N 1
ATOM 1991 C CA . SER A 1 264 ? -0.218 0.443 2.985 1.00 95.94 264 SER A CA 1
ATOM 1992 C C . SER A 1 264 ? -0.992 1.153 4.088 1.00 95.94 264 SER A C 1
ATOM 1994 O O . SER A 1 264 ? -1.934 0.595 4.648 1.00 95.94 264 SER A O 1
ATOM 1996 N N . ALA A 1 265 ? -0.620 2.398 4.383 1.00 97.25 265 ALA A N 1
ATOM 1997 C CA . ALA A 1 265 ? -1.300 3.218 5.377 1.00 97.25 265 ALA A CA 1
ATOM 1998 C C . ALA A 1 265 ? -2.767 3.512 5.004 1.00 97.25 265 ALA A C 1
ATOM 2000 O O . ALA A 1 265 ? -3.619 3.295 5.865 1.00 97.25 265 ALA A O 1
ATOM 2001 N N . PRO A 1 266 ? -3.105 3.886 3.748 1.00 97.38 266 PRO A N 1
ATOM 2002 C CA . PRO A 1 266 ? -4.500 3.978 3.307 1.00 97.38 266 PRO A CA 1
ATOM 2003 C C . PRO A 1 266 ? -5.318 2.711 3.573 1.00 97.38 266 PRO A C 1
ATOM 2005 O O . PRO A 1 266 ? -6.414 2.774 4.131 1.00 97.38 266 PRO A O 1
ATOM 2008 N N . ALA A 1 267 ? -4.766 1.540 3.238 1.00 96.94 267 ALA A N 1
ATOM 2009 C CA . ALA A 1 267 ? -5.453 0.274 3.465 1.00 96.94 267 ALA A CA 1
ATOM 2010 C C . ALA A 1 267 ? -5.563 -0.073 4.961 1.00 96.94 267 ALA A C 1
ATOM 2012 O O . ALA A 1 267 ? -6.598 -0.569 5.399 1.00 96.94 267 ALA A O 1
ATOM 2013 N N . ALA A 1 268 ? -4.522 0.204 5.751 1.00 97.31 268 ALA A N 1
ATOM 2014 C CA . ALA A 1 268 ? -4.501 -0.008 7.197 1.00 97.31 268 ALA A CA 1
ATOM 2015 C C . ALA A 1 268 ? -5.571 0.834 7.906 1.00 97.31 268 ALA A C 1
ATOM 2017 O O . ALA A 1 268 ? -6.353 0.297 8.690 1.00 97.31 268 ALA A O 1
ATOM 2018 N N . ALA A 1 269 ? -5.651 2.130 7.580 1.00 97.69 269 ALA A N 1
ATOM 2019 C CA . ALA A 1 269 ? -6.675 3.033 8.101 1.00 97.69 269 ALA A CA 1
ATOM 2020 C C . ALA A 1 269 ? -8.072 2.519 7.751 1.00 97.69 269 ALA A C 1
ATOM 2022 O O . ALA A 1 269 ? -8.911 2.347 8.631 1.00 97.69 269 ALA A O 1
ATOM 2023 N N . GLY A 1 270 ? -8.292 2.171 6.480 1.00 95.88 270 GLY A N 1
ATOM 2024 C CA . GLY A 1 270 ? -9.560 1.604 6.040 1.00 95.88 270 GLY A CA 1
ATOM 2025 C C . GLY A 1 270 ? -9.919 0.291 6.747 1.00 95.88 270 GLY A C 1
ATOM 2026 O O . GLY A 1 270 ? -11.090 0.071 7.048 1.00 95.88 270 GLY A O 1
ATOM 2027 N N . ARG A 1 271 ? -8.937 -0.558 7.086 1.00 95.12 271 ARG A N 1
ATOM 2028 C CA . ARG A 1 271 ? -9.165 -1.803 7.839 1.00 95.12 271 ARG A CA 1
ATOM 2029 C C . ARG A 1 271 ? -9.600 -1.541 9.278 1.00 95.12 271 ARG A C 1
ATOM 2031 O O . ARG A 1 271 ? -10.542 -2.171 9.753 1.00 95.12 271 ARG A O 1
ATOM 2038 N N . ILE A 1 272 ? -8.948 -0.590 9.945 1.00 95.44 272 ILE A N 1
ATOM 2039 C CA . ILE A 1 272 ? -9.315 -0.143 11.295 1.00 95.44 272 ILE A CA 1
ATOM 2040 C C . ILE A 1 272 ? -10.718 0.471 11.277 1.00 95.44 272 ILE A C 1
ATOM 2042 O O . ILE A 1 272 ? -11.575 0.067 12.056 1.00 95.44 272 ILE A O 1
ATOM 2046 N N . CYS A 1 273 ? -10.989 1.375 10.336 1.00 94.25 273 CYS A N 1
ATOM 2047 C CA . CYS A 1 273 ? -12.305 1.973 10.133 1.00 94.25 273 CYS A CA 1
ATOM 2048 C C . CYS A 1 273 ? -13.388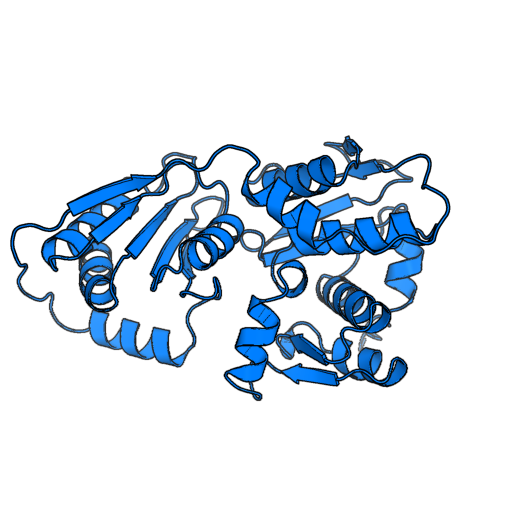 0.916 9.865 1.00 94.25 273 CYS A C 1
ATOM 2050 O O . CYS A 1 273 ? -14.477 0.984 10.433 1.00 94.25 273 CYS A O 1
ATOM 2052 N N . ALA A 1 274 ? -13.103 -0.103 9.051 1.00 91.69 274 ALA A N 1
ATOM 2053 C CA . ALA A 1 274 ? -14.029 -1.212 8.837 1.00 91.69 274 ALA A CA 1
ATOM 2054 C C . ALA A 1 274 ? -14.331 -1.962 10.147 1.00 91.69 274 ALA A C 1
ATOM 2056 O O . ALA A 1 274 ? -15.496 -2.254 10.418 1.00 91.69 274 ALA A O 1
ATOM 2057 N N . ARG A 1 275 ? -13.317 -2.220 10.988 1.00 91.50 275 ARG A N 1
ATOM 2058 C CA . ARG A 1 275 ? -13.497 -2.860 12.302 1.00 91.50 275 ARG A CA 1
ATOM 2059 C C . ARG A 1 275 ? -14.311 -1.996 13.265 1.00 91.50 275 ARG A C 1
ATOM 2061 O O . ARG A 1 275 ? -15.219 -2.528 13.896 1.00 91.50 275 ARG A O 1
ATOM 2068 N N . MET A 1 276 ? -14.029 -0.693 13.345 1.00 91.75 276 MET A N 1
ATOM 2069 C CA . MET A 1 276 ? -14.804 0.258 14.157 1.00 91.75 276 MET A CA 1
ATOM 2070 C C . MET A 1 276 ? -16.277 0.235 13.745 1.00 91.75 276 MET A C 1
ATOM 2072 O O . MET A 1 276 ? -17.158 0.024 14.578 1.00 91.75 276 MET A O 1
ATOM 2076 N N . ALA A 1 277 ? -16.538 0.370 12.439 1.00 88.50 277 ALA A N 1
ATOM 2077 C CA . ALA A 1 277 ? -17.886 0.372 11.882 1.00 88.50 277 ALA A CA 1
ATOM 2078 C C . ALA A 1 277 ? -18.636 -0.946 12.125 1.00 88.50 277 ALA A C 1
ATOM 2080 O O . ALA A 1 277 ? -19.858 -0.918 12.269 1.00 88.50 277 ALA A O 1
ATOM 2081 N N . ALA A 1 278 ? -17.922 -2.075 12.158 1.00 86.50 278 ALA A N 1
ATOM 2082 C CA . ALA A 1 278 ? -18.499 -3.382 12.438 1.00 86.50 278 ALA A CA 1
ATOM 2083 C C . ALA A 1 278 ? -18.850 -3.573 13.921 1.00 86.50 278 ALA A C 1
ATOM 2085 O O . ALA A 1 278 ? -19.870 -4.189 14.200 1.00 86.50 278 ALA A O 1
ATOM 2086 N N . SER A 1 279 ? -18.057 -3.064 14.870 1.00 86.75 279 SER A N 1
ATOM 2087 C CA . SER A 1 279 ? -18.258 -3.400 16.289 1.00 86.75 279 SER A CA 1
ATOM 2088 C C . SER A 1 279 ? -19.002 -2.393 17.140 1.00 86.75 279 SER A C 1
ATOM 2090 O O . SER A 1 279 ? -19.489 -2.773 18.198 1.00 86.75 279 SER A O 1
ATOM 2092 N N . GLY A 1 280 ? -19.084 -1.124 16.748 1.00 87.62 280 GLY A N 1
ATOM 2093 C CA . GLY A 1 280 ? -19.547 -0.111 17.709 1.00 87.62 280 GLY A CA 1
ATOM 2094 C C . GLY A 1 280 ? -18.416 0.587 18.471 1.00 87.62 280 GLY A C 1
ATOM 2095 O O . GLY A 1 280 ? -18.698 1.482 19.261 1.00 87.62 280 GLY A O 1
ATOM 2096 N N . GLU A 1 281 ? -17.151 0.206 18.263 1.00 90.81 281 GLU A N 1
ATOM 2097 C CA . GLU A 1 281 ? -16.037 0.653 19.114 1.00 90.81 281 GLU A CA 1
ATOM 2098 C C . GLU A 1 281 ? -15.251 1.835 18.540 1.00 90.81 281 GLU A C 1
ATOM 2100 O O . GLU A 1 281 ? -15.069 1.974 17.329 1.00 90.81 281 GLU A O 1
ATOM 2105 N N . ARG A 1 282 ? -14.761 2.683 19.449 1.00 93.25 282 ARG A N 1
ATOM 2106 C CA . ARG A 1 282 ? -13.888 3.822 19.148 1.00 93.25 282 ARG A CA 1
ATOM 2107 C C . ARG A 1 282 ? -12.453 3.370 18.886 1.00 93.25 282 ARG A C 1
ATOM 2109 O O . ARG A 1 282 ? -12.025 2.321 19.372 1.00 93.25 282 ARG A O 1
ATOM 2116 N N . LEU A 1 283 ? -11.679 4.195 18.186 1.00 95.31 283 LEU A N 1
ATOM 2117 C CA . LEU A 1 283 ? -10.263 3.950 17.931 1.00 95.31 283 LEU A CA 1
ATOM 2118 C C . LEU A 1 283 ? -9.466 3.877 19.237 1.00 95.31 283 LEU A C 1
ATOM 2120 O O . LEU A 1 283 ? -8.625 2.997 19.387 1.00 95.31 283 LEU A O 1
ATOM 2124 N N . SER A 1 284 ? -9.768 4.755 20.193 1.00 93.81 284 SER A N 1
ATOM 2125 C CA . SER A 1 284 ? -9.212 4.729 21.556 1.00 93.81 284 SER A CA 1
ATOM 2126 C C . SER A 1 284 ? -9.400 3.371 22.252 1.00 93.81 284 SER A C 1
ATOM 2128 O O . SER A 1 284 ? -8.445 2.820 22.807 1.00 93.81 284 SER A O 1
ATOM 2130 N N . THR A 1 285 ? -10.600 2.784 22.164 1.00 93.12 285 THR A N 1
ATOM 2131 C CA . THR A 1 285 ? -10.911 1.447 22.701 1.00 93.12 285 THR A CA 1
ATOM 2132 C C . THR A 1 285 ? -10.124 0.356 21.982 1.00 93.12 285 THR A C 1
ATOM 2134 O O . THR A 1 285 ? -9.435 -0.429 22.632 1.00 93.12 285 THR A O 1
ATOM 2137 N N . LEU A 1 286 ? -10.165 0.340 20.646 1.00 92.06 286 LEU A N 1
ATOM 2138 C CA . LEU A 1 286 ? -9.464 -0.662 19.840 1.00 92.06 286 LEU A CA 1
ATOM 2139 C C . LEU A 1 286 ? -7.950 -0.610 20.049 1.00 92.06 286 LEU A C 1
ATOM 2141 O O . LEU A 1 286 ? -7.300 -1.642 20.194 1.00 92.06 286 LEU A O 1
ATOM 2145 N N . ALA A 1 287 ? -7.373 0.590 20.116 1.00 89.81 287 ALA A N 1
ATOM 2146 C CA . ALA A 1 287 ? -5.962 0.763 20.417 1.00 89.81 287 ALA A CA 1
ATOM 2147 C C . ALA A 1 287 ? -5.618 0.159 21.785 1.00 89.81 287 ALA A C 1
ATOM 2149 O O . ALA A 1 287 ? -4.568 -0.470 21.918 1.00 89.81 287 ALA A O 1
ATOM 2150 N N . GLY A 1 288 ? -6.512 0.299 22.773 1.00 87.00 288 GLY A N 1
ATOM 2151 C CA . GLY A 1 288 ? -6.434 -0.304 24.108 1.00 87.00 288 GLY A CA 1
ATOM 2152 C C . GLY A 1 288 ? -6.142 -1.807 24.127 1.00 87.00 288 GLY A C 1
ATOM 2153 O O . GLY A 1 288 ? -5.462 -2.262 25.042 1.00 87.00 288 GLY A O 1
ATOM 2154 N N . LEU A 1 289 ? -6.559 -2.550 23.096 1.00 84.56 289 LEU A N 1
ATOM 2155 C CA . LEU A 1 289 ? -6.329 -3.997 22.971 1.00 84.56 289 LEU A CA 1
ATOM 2156 C C . LEU A 1 289 ? -4.848 -4.361 22.791 1.00 84.56 289 LEU A C 1
ATOM 2158 O O . LEU A 1 289 ? -4.439 -5.479 23.097 1.00 84.56 289 LEU A O 1
ATOM 2162 N N . VAL A 1 290 ? -4.036 -3.425 22.292 1.00 81.81 290 VAL A N 1
ATOM 2163 C CA . VAL A 1 290 ? -2.597 -3.619 22.109 1.0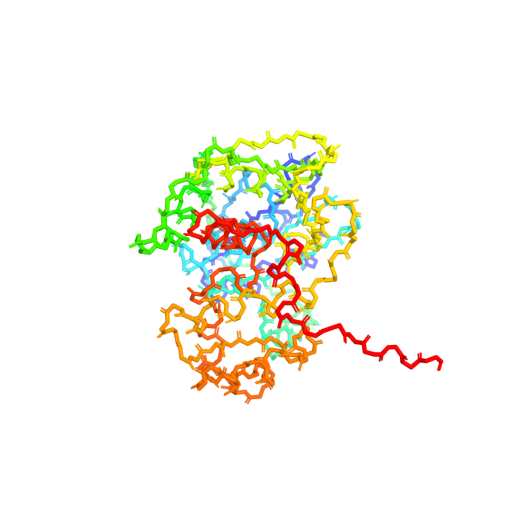0 81.81 290 VAL A CA 1
ATOM 2164 C C . VAL A 1 290 ? -1.845 -2.936 23.256 1.00 81.81 290 VAL A C 1
ATOM 2166 O O . VAL A 1 290 ? -1.978 -1.711 23.413 1.00 81.81 290 VAL A O 1
ATOM 2169 N N . PRO A 1 291 ? -1.012 -3.675 24.017 1.00 71.38 291 PRO A N 1
ATOM 2170 C CA . PRO A 1 291 ? -0.199 -3.110 25.087 1.00 71.38 291 PRO A CA 1
ATOM 2171 C C . PRO A 1 291 ? 0.680 -1.955 24.596 1.00 71.38 291 PRO A C 1
ATOM 2173 O O . PRO A 1 291 ? 1.269 -2.009 23.513 1.00 71.38 291 PRO A O 1
ATOM 2176 N N . GLN A 1 292 ? 0.797 -0.904 25.407 1.00 65.31 292 GLN A N 1
ATOM 2177 C CA . GLN A 1 292 ? 1.807 0.130 25.191 1.00 65.31 292 GLN A CA 1
ATOM 2178 C C . GLN A 1 292 ? 3.158 -0.363 25.711 1.00 65.31 292 GLN A C 1
ATOM 2180 O O . GLN A 1 292 ? 3.230 -1.127 26.673 1.00 65.31 292 GLN A O 1
ATOM 2185 N N . ARG A 1 293 ? 4.248 0.093 25.087 1.00 58.28 293 ARG A N 1
ATOM 2186 C CA . ARG A 1 293 ? 5.601 -0.108 25.615 1.00 58.28 293 ARG A CA 1
ATOM 2187 C C . ARG A 1 293 ? 5.622 0.451 27.047 1.00 58.28 293 ARG A C 1
ATOM 2189 O O . ARG A 1 293 ? 5.407 1.648 27.216 1.00 58.28 293 ARG A O 1
ATOM 2196 N N . ALA A 1 294 ? 5.883 -0.376 28.059 1.00 41.88 294 ALA A N 1
ATOM 2197 C CA . ALA A 1 294 ? 6.334 0.149 29.342 1.00 41.88 294 ALA A CA 1
ATOM 2198 C C . ALA A 1 294 ? 7.672 0.844 29.059 1.00 41.88 294 ALA A C 1
ATOM 2200 O O . ALA A 1 294 ? 8.636 0.192 28.656 1.00 41.88 294 ALA A O 1
ATOM 2201 N N . GLY A 1 295 ? 7.696 2.173 29.126 1.00 37.28 295 GLY A N 1
ATOM 2202 C CA . GLY A 1 295 ? 8.923 2.928 28.932 1.00 37.28 295 GLY A CA 1
ATOM 2203 C C . GLY A 1 295 ? 9.937 2.506 29.988 1.00 37.28 295 GLY A C 1
ATOM 2204 O O . GLY A 1 295 ? 9.672 2.625 31.182 1.00 37.28 295 GLY A O 1
ATOM 2205 N N . THR A 1 296 ? 11.099 2.027 29.553 1.00 32.25 296 THR A N 1
ATOM 2206 C CA . THR A 1 296 ? 12.325 2.218 30.324 1.00 32.25 296 THR A CA 1
ATOM 2207 C C . THR A 1 296 ? 12.476 3.722 30.527 1.00 32.25 296 THR A C 1
ATOM 2209 O O . THR A 1 296 ? 12.634 4.454 29.547 1.00 32.25 296 THR A O 1
ATOM 2212 N N . LYS A 1 297 ? 12.308 4.158 31.780 1.00 31.98 297 LYS A N 1
ATOM 2213 C CA . LYS A 1 297 ? 12.834 5.437 32.258 1.00 31.98 297 LYS A CA 1
ATOM 2214 C C . LYS A 1 297 ? 14.339 5.496 32.028 1.00 31.98 297 LYS A C 1
ATOM 2216 O O . LYS A 1 297 ? 14.970 4.416 32.097 1.00 31.98 297 LYS A O 1
#

Secondary structure (DSSP, 8-state):
-HHHHHHHHHHHTTS-EEEEE-TTSTTHHHHHHHHHHHHHTT-EEEEETT--SHHHHHHHHHHTT-SEEEEEE-SSS-EEEEE-TTSSBPPHHHHHHHHHHHHSPPPPPPS--EEEE-PPPTTHHHHHHHHHHPPPP-SPPPS--EEE----SHHHHHHHHHHHHTTPEEESS--TTS-EEEEEGGGTEEEEE-TT--EE-HHHHHHHHHHHHHHTT--EEEE-GGG-TTHHHHHHHTT-EEEETTTSHHHHHHHHHH-GGGT-HHHHHHHHHHHHHHHT--HHHHHHTSPPP----

Radius of gyration: 20.26 Å; Cα contacts (8 Å, |Δi|>4): 629; chains: 1; bounding box: 56×38×63 Å

pLDDT: mean 88.5, std 11.4, range [31.98, 98.38]